Protein 4EBR (pdb70)

Radius of gyration: 21.37 Å; Cα contacts (8 Å, |Δi|>4): 536; chains: 2; bounding box: 60×45×51 Å

CATH classification: 3.30.1460.50

B-factor: mean 68.34, std 26.19, range [21.35, 162.96]

GO terms:
  GO:0034727 piecemeal microautophagy of the nucleus (P, IMP)
  GO:0044804 nucleophagy (P, IMP)
  GO:0016236 macroautophagy (P, IMP)
  GO:0032258 cytoplasm to vacuole targeting by the Cvt pathway (P, IMP)
  GO:0032446 protein modification by small protein conjugation (P, IMP)
  GO:0000422 autophagy of mitochondrion (P, IMP)
  GO:0019777 Atg12 transferase activity (F, IMP)
  GO:0032446 protein modification by small protein conjugation (P, IPI)
  GO:0005515 protein binding (F, IPI)

Structure (mmCIF, N/CA/C/O backbone):
data_4EBR
#
_entry.id   4EBR
#
_cell.length_a   127.833
_cell.length_b   127.833
_cell.length_c   169.589
_cell.angle_alpha   90.00
_cell.angle_beta   90.00
_cell.angle_gamma   120.00
#
_symmetry.space_group_name_H-M   'P 61 2 2'
#
loop_
_entity.id
_entity.type
_entity.pdbx_description
1 polymer 'Ubiquitin-like-conjugating enzyme ATG10'
2 non-polymer 'MERCURY (II) ION'
3 water water
#
loop_
_atom_site.group_PDB
_atom_site.id
_atom_site.type_symbol
_atom_site.label_atom_id
_atom_site.label_alt_id
_atom_site.label_comp_id
_atom_site.label_asym_id
_atom_site.label_entity_id
_atom_site.label_seq_id
_atom_site.pdbx_PDB_ins_code
_atom_site.Cartn_x
_atom_site.Cartn_y
_atom_site.Cartn_z
_atom_site.occupancy
_atom_site.B_iso_or_equiv
_atom_site.auth_seq_id
_atom_site.auth_comp_id
_atom_site.auth_asym_id
_atom_site.auth_atom_id
_atom_site.pdbx_PDB_model_num
ATOM 1 N N . GLY A 1 1 ? 50.619 50.675 122.388 1.00 78.91 -1 GLY A N 1
ATOM 2 C CA . GLY A 1 1 ? 51.341 51.723 121.685 1.00 74.26 -1 GLY A CA 1
ATOM 3 C C . GLY A 1 1 ? 51.189 53.093 122.330 1.00 73.12 -1 GLY A C 1
ATOM 4 O O . GLY A 1 1 ? 50.319 53.294 123.186 1.00 78.63 -1 GLY A O 1
ATOM 5 N N . SER A 1 2 ? 52.054 54.026 121.948 1.00 66.55 0 SER A N 1
ATOM 6 C CA . SER A 1 2 ? 51.917 55.415 122.362 1.00 68.70 0 SER A CA 1
ATOM 7 C C . SER A 1 2 ? 52.083 56.240 121.122 1.00 63.11 0 SER A C 1
ATOM 8 O O . SER A 1 2 ? 53.171 56.265 120.547 1.00 59.65 0 SER A O 1
ATOM 19 N N . ILE A 1 4 ? 52.441 59.279 118.355 1.00 48.14 2 ILE A N 1
ATOM 20 C CA . ILE A 1 4 ? 53.106 60.559 118.228 1.00 49.98 2 ILE A CA 1
ATOM 21 C C . ILE A 1 4 ? 52.743 61.083 116.862 1.00 50.82 2 ILE A C 1
ATOM 22 O O . ILE A 1 4 ? 52.795 60.339 115.873 1.00 51.85 2 ILE A O 1
ATOM 27 N N . PRO A 1 5 ? 52.388 62.371 116.791 1.00 50.05 3 PRO A N 1
ATOM 28 C CA . PRO A 1 5 ? 51.882 62.881 115.508 1.00 50.82 3 PRO A CA 1
ATOM 29 C C . PRO A 1 5 ? 53.021 63.171 114.547 1.00 48.80 3 PRO A C 1
ATOM 30 O O . PRO A 1 5 ? 54.143 63.461 114.972 1.00 47.39 3 PRO A O 1
ATOM 34 N N . TYR A 1 6 ? 52.728 63.079 113.262 1.00 48.49 4 TYR A N 1
ATOM 35 C CA . TYR A 1 6 ? 53.744 63.251 112.239 1.00 51.67 4 TYR A CA 1
ATOM 36 C C . TYR A 1 6 ? 54.602 64.518 112.390 1.00 57.31 4 TYR A C 1
ATOM 37 O O . TYR A 1 6 ? 55.819 64.460 112.243 1.00 55.85 4 TYR A O 1
ATOM 46 N N . GLN A 1 7 ? 53.960 65.654 112.661 1.00 65.96 5 GLN A N 1
ATOM 47 C CA . GLN A 1 7 ? 54.668 66.916 112.926 1.00 72.68 5 GLN A CA 1
ATOM 48 C C . GLN A 1 7 ? 55.788 66.758 113.959 1.00 69.14 5 GLN A C 1
ATOM 49 O O . GLN A 1 7 ? 56.923 67.193 113.740 1.00 69.93 5 GLN A O 1
ATOM 55 N N . GLU A 1 8 ? 55.457 66.143 115.091 1.00 64.05 6 GLU A N 1
ATOM 56 C CA . GLU A 1 8 ? 56.423 65.958 116.160 1.00 62.24 6 GLU A CA 1
ATOM 57 C C . GLU A 1 8 ? 57.520 64.944 115.782 1.00 56.45 6 GLU A C 1
ATOM 58 O O . GLU A 1 8 ? 58.692 65.115 116.135 1.00 56.62 6 GLU A O 1
ATOM 64 N N . TRP A 1 9 ? 57.134 63.893 115.068 1.00 49.97 7 TRP A N 1
ATOM 65 C CA . TRP A 1 9 ? 58.089 62.894 114.624 1.00 48.97 7 TRP A CA 1
ATOM 66 C C . TRP A 1 9 ? 59.105 63.568 113.720 1.00 49.56 7 TRP A C 1
ATOM 67 O O . TRP A 1 9 ? 60.319 63.469 113.939 1.00 47.62 7 TRP A O 1
ATOM 78 N N . HIS A 1 10 ? 58.581 64.256 112.712 1.00 52.10 8 HIS A N 1
ATOM 79 C CA . HIS A 1 10 ? 59.382 64.958 111.719 1.00 56.33 8 HIS A CA 1
ATOM 80 C C . HIS A 1 10 ? 60.408 65.904 112.362 1.00 57.25 8 HIS A C 1
ATOM 81 O O . HIS A 1 10 ? 61.566 65.958 111.935 1.00 60.11 8 HIS A O 1
ATOM 88 N N . SER A 1 11 ? 59.977 66.644 113.381 1.00 54.22 9 SER A N 1
ATOM 89 C CA . SER A 1 11 ? 60.849 67.593 114.053 1.00 56.68 9 SER A CA 1
ATOM 90 C C . SER A 1 11 ? 61.938 66.886 114.793 1.00 57.50 9 SER A C 1
ATOM 91 O O . SER A 1 11 ? 63.105 67.242 114.684 1.00 62.08 9 SER A O 1
ATOM 94 N N . GLN A 1 12 ? 61.531 65.899 115.583 1.00 54.67 10 GLN A N 1
ATOM 95 C CA . GLN A 1 12 ? 62.444 65.222 116.471 1.00 54.28 10 GLN A CA 1
ATOM 96 C C . GLN A 1 12 ? 63.454 64.428 115.665 1.00 56.43 10 GLN A C 1
ATOM 97 O O . GLN A 1 12 ? 64.633 64.384 116.014 1.00 62.01 10 GLN A O 1
ATOM 103 N N . LEU A 1 13 ? 63.008 63.836 114.568 1.00 54.03 11 LEU A N 1
ATOM 104 C CA . LEU A 1 13 ? 63.927 63.099 113.712 1.00 54.37 11 LEU A CA 1
ATOM 105 C C . LEU A 1 13 ? 65.007 64.019 113.153 1.00 62.39 11 LEU A C 1
ATOM 106 O O . LEU A 1 13 ? 66.202 63.714 113.207 1.00 64.63 11 LEU A O 1
ATOM 111 N N . GLN A 1 14 ? 64.587 65.158 112.625 1.00 66.65 12 GLN A N 1
ATOM 112 C CA . GLN A 1 14 ? 65.538 66.093 112.060 1.00 72.13 12 GLN A CA 1
ATOM 113 C C . GLN A 1 14 ? 66.433 66.587 113.193 1.00 73.94 12 GLN A C 1
ATOM 114 O O . GLN A 1 14 ? 67.643 66.727 113.046 1.00 77.19 12 GLN A O 1
ATOM 120 N N . SER A 1 15 ? 65.834 66.794 114.352 1.00 73.69 13 SER A N 1
ATOM 121 C CA . SER A 1 15 ? 66.580 67.230 115.517 1.00 74.72 13 SER A CA 1
ATOM 122 C C . SER A 1 15 ? 67.578 66.157 115.976 1.00 72.15 13 SER A C 1
ATOM 123 O O . SER A 1 15 ? 68.718 66.457 116.320 1.00 74.46 13 SER A O 1
ATOM 126 N N . LEU A 1 16 ? 67.150 64.903 115.962 1.00 66.70 14 LEU A N 1
ATOM 127 C CA . LEU A 1 16 ? 68.019 63.801 116.349 1.00 66.37 14 LEU A CA 1
ATOM 128 C C . LEU A 1 16 ? 69.240 63.698 115.433 1.00 69.33 14 LEU A C 1
ATOM 129 O O . LEU A 1 16 ? 70.375 63.550 115.895 1.00 72.94 14 LEU A O 1
ATOM 134 N N . TYR A 1 17 ? 68.992 63.769 114.129 1.00 66.18 15 TYR A N 1
ATOM 135 C CA . TYR A 1 17 ? 70.049 63.774 113.130 1.00 64.76 15 TYR A CA 1
ATOM 136 C C . TYR A 1 17 ? 71.044 64.903 113.407 1.00 69.56 15 TYR A C 1
ATOM 137 O O . TYR A 1 17 ? 72.250 64.736 113.244 1.00 72.27 15 TYR A O 1
ATOM 146 N N . ASP A 1 18 ? 70.539 66.052 113.833 1.00 70.19 16 ASP A N 1
ATOM 147 C CA . ASP A 1 18 ? 71.407 67.200 114.045 1.00 77.83 16 ASP A CA 1
ATOM 148 C C . ASP A 1 18 ? 72.346 67.017 115.223 1.00 78.68 16 ASP A C 1
ATOM 149 O O . ASP A 1 18 ? 73.478 67.461 115.178 1.00 82.08 16 ASP A O 1
ATOM 154 N N . SER A 1 19 ? 71.889 66.330 116.261 1.00 78.18 17 SER A N 1
ATOM 155 C CA . SER A 1 19 ? 72.700 66.120 117.459 1.00 81.19 17 SER A CA 1
ATOM 156 C C . SER A 1 19 ? 73.927 65.255 117.179 1.00 82.81 17 SER A C 1
ATOM 157 O O . SER A 1 19 ? 74.830 65.141 118.015 1.00 85.26 17 SER A O 1
ATOM 160 N N . GLN A 1 20 ? 73.934 64.642 116.001 1.00 81.60 18 GLN A N 1
ATOM 161 C CA . GLN A 1 20 ? 75.020 63.777 115.565 1.00 85.41 18 GLN A CA 1
ATOM 162 C C . GLN A 1 20 ? 75.172 62.568 116.478 1.00 82.62 18 GLN A C 1
ATOM 163 O O . GLN A 1 20 ? 76.232 61.941 116.514 1.00 85.41 18 GLN A O 1
ATOM 169 N N . ILE A 1 21 ? 74.103 62.221 117.189 1.00 75.46 19 ILE A N 1
ATOM 170 C CA . ILE A 1 21 ? 74.158 61.077 118.081 1.00 71.63 19 ILE A CA 1
ATOM 171 C C . ILE A 1 21 ? 74.458 59.807 117.286 1.00 71.61 19 ILE A C 1
ATOM 172 O O . ILE A 1 21 ? 75.147 58.916 117.775 1.00 74.82 19 ILE A O 1
ATOM 177 N N . PHE A 1 22 ? 73.965 59.726 116.055 1.00 68.18 20 PHE A N 1
ATOM 178 C CA . PHE A 1 22 ? 74.285 58.573 115.228 1.00 68.26 20 PHE A CA 1
ATOM 179 C C . PHE A 1 22 ? 75.663 58.693 114.532 1.00 75.83 20 PHE A C 1
ATOM 180 O O . PHE A 1 22 ? 76.384 57.701 114.360 1.00 76.30 20 PHE A O 1
ATOM 188 N N . HIS A 1 23 ? 76.035 59.910 114.154 1.00 79.46 21 HIS A N 1
ATOM 189 C CA . HIS A 1 23 ? 77.313 60.137 113.484 1.00 83.84 21 HIS A CA 1
ATOM 190 C C . HIS A 1 23 ? 78.518 59.803 114.363 1.00 87.58 21 HIS A C 1
ATOM 191 O O . HIS A 1 23 ? 79.537 59.319 113.877 1.00 92.15 21 HIS A O 1
ATOM 198 N N . ASN A 1 24 ? 78.401 60.061 115.656 1.00 86.35 22 ASN A N 1
ATOM 199 C CA . ASN A 1 24 ? 79.499 59.795 116.569 1.00 89.84 22 ASN A CA 1
ATOM 200 C C . ASN A 1 24 ? 79.359 58.434 117.228 1.00 88.19 22 ASN A C 1
ATOM 201 O O . ASN A 1 24 ? 80.169 58.046 118.067 1.00 94.23 22 ASN A O 1
ATOM 206 N N . TRP A 1 25 ? 78.309 57.718 116.868 1.00 81.66 23 TRP A N 1
ATOM 207 C CA . TRP A 1 25 ? 78.113 56.378 117.381 1.00 79.66 23 TRP A CA 1
ATOM 208 C C . TRP A 1 25 ? 79.137 55.480 116.703 1.00 83.88 23 TRP A C 1
ATOM 209 O O . TRP A 1 25 ? 79.270 55.503 115.479 1.00 85.42 23 TRP A O 1
ATOM 220 N N . ALA A 1 26 ? 79.878 54.710 117.495 1.00 86.55 24 ALA A N 1
ATOM 221 C CA . ALA A 1 26 ? 81.015 53.938 116.975 1.00 88.17 24 ALA A CA 1
ATOM 222 C C . ALA A 1 26 ? 80.598 52.931 115.914 1.00 85.54 24 ALA A C 1
ATOM 223 O O . ALA A 1 26 ? 81.257 52.802 114.877 1.00 87.14 24 ALA A O 1
ATOM 225 N N . LEU A 1 27 ? 79.493 52.236 116.187 1.00 80.97 25 LEU A N 1
ATOM 226 C CA . LEU A 1 27 ? 78.971 51.177 115.326 1.00 76.34 25 LEU A CA 1
ATOM 227 C C . LEU A 1 27 ? 78.494 51.666 113.966 1.00 74.10 25 LEU A C 1
ATOM 228 O O . LEU A 1 27 ? 78.223 50.859 113.079 1.00 74.61 25 LEU A O 1
ATOM 233 N N . CYS A 1 28 ? 78.358 52.976 113.802 1.00 73.62 26 CYS A N 1
ATOM 234 C CA . CYS A 1 28 ? 77.647 53.500 112.643 1.00 73.00 26 CYS A CA 1
ATOM 235 C C . CYS A 1 28 ? 78.541 53.893 111.478 1.00 78.24 26 CYS A C 1
ATOM 236 O O . CYS A 1 28 ? 79.268 54.879 111.558 1.00 84.69 26 CYS A O 1
ATOM 239 N N . GLN A 1 29 ? 78.461 53.128 110.392 1.00 77.76 27 GLN A N 1
ATOM 240 C CA . GLN A 1 29 ? 79.168 53.455 109.162 1.00 82.75 27 GLN A CA 1
ATOM 241 C C . GLN A 1 29 ? 78.626 54.730 108.533 1.00 84.10 27 GLN A C 1
ATOM 242 O O . GLN A 1 29 ? 79.386 55.663 108.291 1.00 91.61 27 GLN A O 1
ATOM 248 N N . ASP A 1 30 ? 77.321 54.776 108.261 1.00 78.62 28 ASP A N 1
ATOM 249 C CA . ASP A 1 30 ? 76.731 55.968 107.643 1.00 78.79 28 ASP A CA 1
ATOM 250 C C . ASP A 1 30 ? 75.256 56.239 107.973 1.00 71.10 28 ASP A C 1
ATOM 251 O O . ASP A 1 30 ? 74.498 55.333 108.314 1.00 69.53 28 ASP A O 1
ATOM 256 N N . VAL A 1 31 ? 74.876 57.508 107.857 1.00 68.13 29 VAL A N 1
ATOM 257 C CA . VAL A 1 31 ? 73.565 58.012 108.250 1.00 64.64 29 VAL A CA 1
ATOM 258 C C . VAL A 1 31 ? 72.973 58.767 107.069 1.00 69.81 29 VAL A C 1
ATOM 259 O O . VAL A 1 31 ? 73.636 59.624 106.491 1.00 79.78 29 VAL A O 1
ATOM 263 N N . HIS A 1 32 ? 71.733 58.478 106.701 1.00 64.08 30 HIS A N 1
ATOM 264 C CA . HIS A 1 32 ? 71.126 59.196 105.586 1.00 64.93 30 HIS A CA 1
ATOM 265 C C . HIS A 1 32 ? 69.716 59.575 105.909 1.00 61.00 30 HIS A C 1
ATOM 266 O O . HIS A 1 32 ? 68.912 58.710 106.249 1.00 59.78 30 HIS A O 1
ATOM 273 N N . LEU A 1 33 ? 69.374 60.846 105.729 1.00 63.11 31 LEU A N 1
ATOM 274 C CA . LEU A 1 33 ? 67.995 61.283 105.909 1.00 58.15 31 LEU A CA 1
ATOM 275 C C . LEU A 1 33 ? 67.290 61.301 104.555 1.00 63.94 31 LEU A C 1
ATOM 276 O O . LEU A 1 33 ? 67.771 61.915 103.603 1.00 64.40 31 LEU A O 1
ATOM 281 N N . ASN A 1 34 ? 66.151 60.618 104.475 1.00 55.27 32 ASN A N 1
ATOM 282 C CA . ASN A 1 34 ? 65.430 60.475 103.218 1.00 56.72 32 ASN A CA 1
ATOM 283 C C . ASN A 1 34 ? 65.044 61.845 102.689 1.00 67.26 32 ASN A C 1
ATOM 284 O O . ASN A 1 34 ? 65.092 62.825 103.428 1.00 71.00 32 ASN A O 1
ATOM 289 N N . ASP A 1 35 ? 64.696 61.923 101.412 1.00 73.11 33 ASP A N 1
ATOM 290 C CA . ASP A 1 35 ? 64.417 63.210 100.786 1.00 78.85 33 ASP A CA 1
ATOM 291 C C . ASP A 1 35 ? 63.443 64.082 101.579 1.00 77.93 33 ASP A C 1
ATOM 292 O O . ASP A 1 35 ? 63.618 65.295 101.640 1.00 82.15 33 ASP A O 1
ATOM 297 N N . GLU A 1 36 ? 62.442 63.469 102.208 1.00 72.78 34 GLU A N 1
ATOM 298 C CA . GLU A 1 36 ? 61.440 64.239 102.944 1.00 72.71 34 GLU A CA 1
ATOM 299 C C . GLU A 1 36 ? 61.834 64.551 104.385 1.00 70.85 34 GLU A C 1
ATOM 300 O O . GLU A 1 36 ? 61.047 65.149 105.118 1.00 67.61 34 GLU A O 1
ATOM 306 N N . LYS A 1 37 ? 63.034 64.115 104.783 1.00 72.98 35 LYS A N 1
ATOM 307 C CA . LYS A 1 37 ? 63.478 64.108 106.186 1.00 71.28 35 LYS A CA 1
ATOM 308 C C . LYS A 1 37 ? 62.469 63.342 107.056 1.00 70.98 35 LYS A C 1
ATOM 309 O O . LYS A 1 37 ? 62.283 63.615 108.234 1.00 72.00 35 LYS A O 1
ATOM 315 N N . ASP A 1 38 ? 61.691 62.498 106.383 1.00 71.08 36 ASP A N 1
ATOM 316 C CA . ASP A 1 38 ? 60.756 61.569 107.019 1.00 67.53 36 ASP A CA 1
ATOM 317 C C . ASP A 1 38 ? 61.404 60.425 107.803 1.00 61.36 36 ASP A C 1
ATOM 318 O O . ASP A 1 38 ? 60.939 60.046 108.878 1.00 60.26 36 ASP A O 1
ATOM 323 N N . GLY A 1 39 ? 62.472 59.875 107.233 1.00 56.26 37 GLY A N 1
ATOM 324 C CA . GLY A 1 39 ? 63.017 58.602 107.629 1.00 51.05 37 GLY A CA 1
ATOM 325 C C . GLY A 1 39 ? 64.527 58.614 107.553 1.00 51.86 37 GLY A C 1
ATOM 32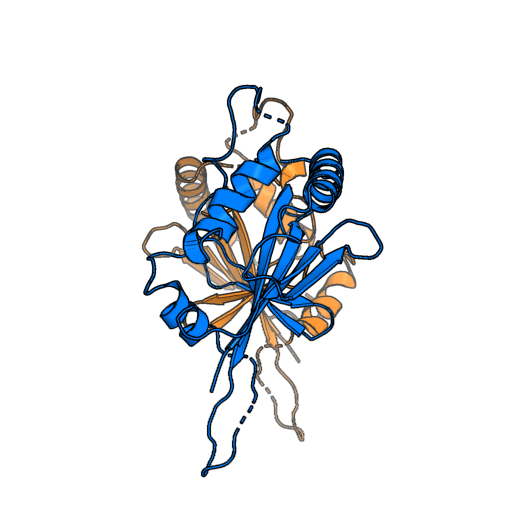6 O O . GLY A 1 39 ? 65.124 59.440 106.854 1.00 52.14 37 GLY A O 1
ATOM 327 N N . LEU A 1 40 ? 65.148 57.686 108.278 1.00 49.82 38 LEU A N 1
ATOM 328 C CA . LEU A 1 40 ? 66.584 57.746 108.517 1.00 51.05 38 LEU A CA 1
ATOM 329 C C . LEU A 1 40 ? 67.203 56.380 108.326 1.00 49.66 38 LEU A C 1
ATOM 330 O O . LEU A 1 40 ? 66.768 55.403 108.927 1.00 50.20 38 LEU A O 1
ATOM 335 N N . LEU A 1 41 ? 68.207 56.304 107.469 1.00 50.01 39 LEU A N 1
ATOM 336 C CA . LEU A 1 41 ? 68.864 55.035 107.228 1.00 48.53 39 LEU A CA 1
ATOM 337 C C . LEU A 1 41 ? 70.184 54.966 107.993 1.00 51.90 39 LEU A C 1
ATOM 338 O O . LEU A 1 41 ? 71.044 55.847 107.875 1.00 56.17 39 LEU A O 1
ATOM 343 N N . LEU A 1 42 ? 70.331 53.918 108.787 1.00 47.45 40 LEU A N 1
ATOM 344 C CA . LEU A 1 42 ? 71.562 53.692 109.508 1.00 48.48 40 LEU A CA 1
ATOM 345 C C . LEU A 1 42 ? 72.227 52.445 108.968 1.00 49.93 40 LEU A C 1
ATOM 346 O O . LEU A 1 42 ? 71.644 51.355 108.977 1.00 51.60 40 LEU A O 1
ATOM 351 N N . ARG A 1 43 ? 73.445 52.598 108.474 1.00 51.89 41 ARG A N 1
ATOM 352 C CA . ARG A 1 43 ? 74.234 51.429 108.131 1.00 53.90 41 ARG A CA 1
ATOM 353 C C . ARG A 1 43 ? 75.234 51.237 109.241 1.00 60.56 41 ARG A C 1
ATOM 354 O O . ARG A 1 43 ? 75.875 52.191 109.675 1.00 65.76 41 ARG A O 1
ATOM 362 N N . LEU A 1 44 ? 75.352 50.008 109.718 1.00 62.63 42 LEU A N 1
ATOM 363 C CA . LEU A 1 44 ? 76.228 49.741 110.844 1.00 68.34 42 LEU A CA 1
ATOM 364 C C . LEU A 1 44 ? 77.517 49.063 110.429 1.00 76.09 42 LEU A C 1
ATOM 365 O O . LEU A 1 44 ? 77.567 48.337 109.444 1.00 78.07 42 LEU A O 1
ATOM 370 N N . ILE A 1 45 ? 78.558 49.300 111.223 1.00 81.98 43 ILE A N 1
ATOM 371 C CA . ILE A 1 45 ? 79.879 48.732 110.987 1.00 86.00 43 ILE A CA 1
ATOM 372 C C . ILE A 1 45 ? 79.865 47.214 111.114 1.00 87.60 43 ILE A C 1
ATOM 373 O O . ILE A 1 45 ? 79.145 46.652 111.940 1.00 85.86 43 ILE A O 1
ATOM 378 N N . PRO A 1 46 ? 80.664 46.560 110.280 1.00 92.62 44 PRO A N 1
ATOM 379 C CA . PRO A 1 46 ? 80.701 45.093 110.211 1.00 94.40 44 PRO A CA 1
ATOM 380 C C . PRO A 1 46 ? 80.719 44.455 111.603 1.00 98.83 44 PRO A C 1
ATOM 381 O O . PRO A 1 46 ? 81.472 44.885 112.472 1.00 103.10 44 PRO A O 1
ATOM 385 N N . THR A 1 47 ? 79.839 43.495 111.836 1.00 99.17 45 THR A N 1
ATOM 386 C CA . THR A 1 47 ? 79.821 42.843 113.129 1.00 102.22 45 THR A CA 1
ATOM 387 C C . THR A 1 47 ? 79.342 41.413 113.028 1.00 104.62 45 THR A C 1
ATOM 388 O O . THR A 1 47 ? 78.565 41.064 112.139 1.00 106.71 45 THR A O 1
ATOM 392 N N . ARG A 1 48 ? 79.793 40.592 113.964 1.00 106.54 46 ARG A N 1
ATOM 393 C CA . ARG A 1 48 ? 79.178 39.274 114.173 1.00 108.70 46 ARG A CA 1
ATOM 394 C C . ARG A 1 48 ? 78.969 39.057 115.673 1.00 113.06 46 ARG A C 1
ATOM 395 O O . ARG A 1 48 ? 79.943 38.985 116.423 1.00 116.94 46 ARG A O 1
ATOM 403 N N . GLN A 1 49 ? 77.700 38.965 116.094 1.00 113.81 47 GLN A N 1
ATOM 404 C CA . GLN A 1 49 ? 77.315 39.038 117.515 1.00 118.74 47 GLN A CA 1
ATOM 405 C C . GLN A 1 49 ? 77.613 40.422 118.115 1.00 121.09 47 GLN A C 1
ATOM 406 O O . GLN A 1 49 ? 77.427 40.634 119.319 1.00 123.83 47 GLN A O 1
ATOM 412 N N . LEU A 1 50 ? 78.150 41.307 117.265 1.00 118.85 48 LEU A N 1
ATOM 413 C CA . LEU A 1 50 ? 78.591 42.684 117.574 1.00 115.73 48 LEU A CA 1
ATOM 414 C C . LEU A 1 50 ? 80.047 42.774 118.036 1.00 118.63 48 LEU A C 1
ATOM 415 O O . LEU A 1 50 ? 80.872 43.405 117.373 1.00 117.67 48 LEU A O 1
ATOM 420 N N . LEU A 1 61 ? 84.092 36.315 107.852 1.00 89.51 59 LEU A N 1
ATOM 421 C CA . LEU A 1 61 ? 82.664 36.352 107.523 1.00 86.96 59 LEU A CA 1
ATOM 422 C C . LEU A 1 61 ? 81.907 37.192 108.535 1.00 83.79 59 LEU A C 1
ATOM 423 O O . LEU A 1 61 ? 81.683 36.759 109.661 1.00 82.98 59 LEU A O 1
ATOM 428 N N . LEU A 1 62 ? 81.486 38.378 108.108 1.00 81.79 60 LEU A N 1
ATOM 429 C CA . LEU A 1 62 ? 80.884 39.360 109.007 1.00 83.05 60 LEU A CA 1
ATOM 430 C C . LEU A 1 62 ? 79.458 39.728 108.592 1.00 76.43 60 LEU A C 1
ATOM 431 O O . LEU A 1 62 ? 79.022 39.428 107.485 1.00 77.47 60 LEU A O 1
ATOM 436 N N . ASN A 1 63 ? 78.711 40.359 109.481 1.00 71.78 61 ASN A N 1
ATOM 437 C CA . ASN A 1 63 ? 77.417 40.853 109.061 1.00 69.71 61 ASN A CA 1
ATOM 438 C C . ASN A 1 63 ? 77.472 42.337 108.673 1.00 72.30 61 ASN A C 1
ATOM 439 O O . ASN A 1 63 ? 78.485 43.005 108.886 1.00 74.42 61 ASN A O 1
ATOM 444 N N . HIS A 1 64 ? 76.380 42.851 108.106 1.00 69.59 62 HIS A N 1
ATOM 445 C CA . HIS A 1 64 ? 76.177 44.292 107.987 1.00 67.66 62 HIS A CA 1
ATOM 446 C C . HIS A 1 64 ? 74.711 44.529 108.222 1.00 63.09 62 HIS A C 1
ATOM 447 O O . HIS A 1 64 ? 73.871 43.942 107.549 1.00 63.29 62 HIS A O 1
ATOM 454 N N . ILE A 1 65 ? 74.411 45.395 109.182 1.00 58.18 63 ILE A N 1
ATOM 455 C CA . ILE A 1 65 ? 73.050 45.599 109.636 1.00 50.34 63 ILE A CA 1
ATOM 456 C C . ILE A 1 65 ? 72.578 46.923 109.092 1.00 47.66 63 ILE A C 1
ATOM 457 O O . ILE A 1 65 ? 73.331 47.900 109.086 1.00 47.71 63 ILE A O 1
ATOM 462 N N . GLU A 1 66 ? 71.345 46.959 108.614 1.00 38.48 64 GLU A N 1
ATOM 463 C CA . GLU A 1 66 ? 70.790 48.209 108.168 1.00 41.81 64 GLU A CA 1
ATOM 4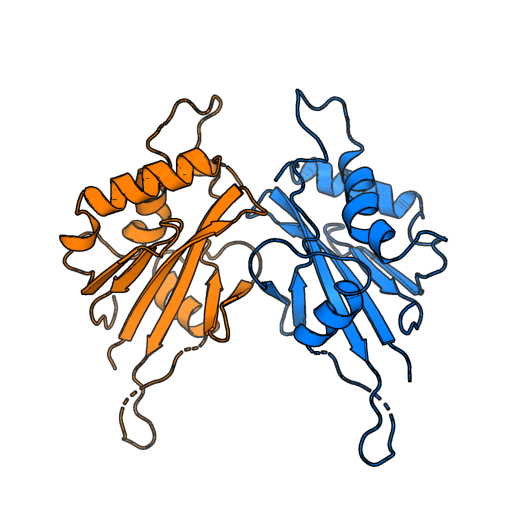64 C C . GLU A 1 66 ? 69.520 48.507 108.939 1.00 42.48 64 GLU A C 1
ATOM 465 O O . GLU A 1 66 ? 68.660 47.635 109.077 1.00 44.85 64 GLU A O 1
ATOM 471 N N . LEU A 1 67 ? 69.405 49.730 109.451 1.00 40.78 65 LEU A N 1
ATOM 472 C CA . LEU A 1 67 ? 68.200 50.135 110.167 1.00 40.01 65 LEU A CA 1
ATOM 473 C C . LEU A 1 67 ? 67.528 51.275 109.445 1.00 40.69 65 LEU A C 1
ATOM 474 O O . LEU A 1 67 ? 68.161 52.307 109.200 1.00 42.88 65 LEU A O 1
ATOM 479 N N . TYR A 1 68 ? 66.252 51.106 109.106 1.00 36.01 66 TYR A N 1
ATOM 480 C CA . TYR A 1 68 ? 65.504 52.219 108.549 1.00 37.94 66 TYR A CA 1
ATOM 481 C C . TYR A 1 68 ? 64.465 52.687 109.570 1.00 40.64 66 TYR A C 1
ATOM 482 O O . TYR A 1 68 ? 63.552 51.939 109.927 1.00 39.06 66 TYR A O 1
ATOM 491 N N . LEU A 1 69 ? 64.625 53.914 110.059 1.00 44.18 67 LEU A N 1
ATOM 492 C CA . LEU A 1 69 ? 63.696 54.494 111.031 1.00 44.41 67 LEU A CA 1
ATOM 493 C C . LEU A 1 69 ? 62.648 55.259 110.264 1.00 46.88 67 LEU A C 1
ATOM 494 O O . LEU A 1 69 ? 62.959 56.227 109.577 1.00 52.17 67 LEU A O 1
ATOM 499 N N . THR A 1 70 ? 61.406 54.823 110.352 1.00 44.45 68 THR A N 1
ATOM 500 C CA . THR A 1 70 ? 60.351 55.468 109.599 1.00 46.70 68 THR A CA 1
ATOM 501 C C . THR A 1 70 ? 59.156 55.717 110.488 1.00 44.10 68 THR A C 1
ATOM 502 O O . THR A 1 70 ? 59.117 55.311 111.651 1.00 43.33 68 THR A O 1
ATOM 506 N N . TYR A 1 71 ? 58.153 56.356 109.911 1.00 42.59 69 TYR A N 1
ATOM 507 C CA . TYR A 1 71 ? 56.958 56.673 110.643 1.00 39.88 69 TYR A CA 1
ATOM 508 C C . TYR A 1 71 ? 55.795 55.906 110.037 1.00 40.54 69 TYR A C 1
ATOM 509 O O . TYR A 1 71 ? 55.635 55.868 108.824 1.00 47.08 69 TYR A O 1
ATOM 518 N N . SER A 1 72 ? 54.981 55.274 110.862 1.00 37.13 70 SER A N 1
ATOM 519 C CA . SER A 1 72 ? 53.761 54.665 110.329 1.00 39.33 70 SER A CA 1
ATOM 520 C C . SER A 1 72 ? 52.580 55.625 110.401 1.00 43.60 70 SER A C 1
ATOM 521 O O . SER A 1 72 ? 52.164 56.038 111.491 1.00 44.98 70 SER A O 1
ATOM 524 N N . LYS A 1 73 ? 52.020 55.974 109.255 1.00 45.92 71 LYS A N 1
ATOM 525 C CA . LYS A 1 73 ? 50.850 56.839 109.259 1.00 48.97 71 LYS A CA 1
ATOM 526 C C . LYS A 1 73 ? 49.622 56.030 109.657 1.00 48.41 71 LYS A C 1
ATOM 527 O O . LYS A 1 73 ? 48.633 56.583 110.141 1.00 51.07 71 LYS A O 1
ATOM 533 N N . VAL A 1 74 ? 49.699 54.717 109.466 1.00 43.74 72 VAL A N 1
ATOM 534 C CA . VAL A 1 74 ? 48.607 53.840 109.841 1.00 44.46 72 VAL A CA 1
ATOM 535 C C . VAL A 1 74 ? 48.437 53.822 111.348 1.00 42.89 72 VAL A C 1
ATOM 536 O O . VAL A 1 74 ? 47.320 53.917 111.856 1.00 45.68 72 VAL A O 1
ATOM 540 N N . TYR A 1 75 ? 49.539 53.615 112.056 1.00 41.07 73 TYR A N 1
ATOM 541 C CA . TYR A 1 75 ? 49.488 53.502 113.503 1.00 41.07 73 TYR A CA 1
ATOM 542 C C . TYR A 1 75 ? 49.902 54.751 114.289 1.00 40.10 73 TYR A C 1
ATOM 543 O O . TYR A 1 75 ? 49.774 54.766 115.518 1.00 39.64 73 TYR A O 1
ATOM 552 N N . ASN A 1 76 ? 50.394 55.777 113.596 1.00 40.34 74 ASN A N 1
ATOM 553 C CA . ASN A 1 76 ? 50.994 56.959 114.257 1.00 43.81 74 ASN A CA 1
ATOM 554 C C . ASN A 1 76 ? 52.075 56.646 115.278 1.00 45.26 74 ASN A C 1
ATOM 555 O O . ASN A 1 76 ? 52.061 57.157 116.391 1.00 47.31 74 ASN A O 1
ATOM 560 N N . GLU A 1 77 ? 52.998 55.787 114.880 1.00 44.77 75 GLU A N 1
ATOM 561 C CA . GLU A 1 77 ? 54.088 55.344 115.717 1.00 42.40 75 GLU A CA 1
ATOM 562 C C . GLU A 1 77 ? 55.287 55.144 114.809 1.00 42.47 75 GLU A C 1
ATOM 563 O O . GLU A 1 77 ? 55.130 54.923 113.593 1.00 42.48 75 GLU A O 1
ATOM 569 N N . PRO A 1 78 ? 56.493 55.238 115.378 1.00 41.13 76 PRO A N 1
ATOM 570 C CA . PRO A 1 78 ? 57.678 54.970 114.567 1.00 43.75 76 PRO A CA 1
ATOM 571 C C . PRO A 1 78 ? 57.731 53.487 114.212 1.00 41.53 76 PRO A C 1
ATOM 572 O O . PRO A 1 78 ? 57.074 52.671 114.842 1.00 35.39 76 PRO A O 1
ATOM 576 N N . LEU A 1 79 ? 58.447 53.172 113.142 1.00 44.98 77 LEU A N 1
ATOM 577 C CA . LEU A 1 79 ? 58.693 51.793 112.773 1.00 44.80 77 LEU A CA 1
ATOM 578 C C . LEU A 1 79 ? 60.187 51.617 112.590 1.00 45.02 77 LEU A C 1
ATOM 579 O O . LEU A 1 79 ? 60.819 52.381 111.861 1.00 46.35 77 LEU A O 1
ATOM 584 N N . LEU A 1 80 ? 60.758 50.610 113.237 1.00 41.86 78 LEU A N 1
ATOM 585 C CA . LEU A 1 80 ? 62.153 50.322 113.014 1.00 40.53 78 LEU A CA 1
ATOM 586 C C . LEU A 1 80 ? 62.232 49.166 112.019 1.00 40.97 78 LEU A C 1
ATOM 587 O O . LEU A 1 80 ? 61.860 48.033 112.329 1.00 41.92 78 LEU A O 1
ATOM 592 N N . LEU A 1 81 ? 62.680 49.478 110.804 1.00 39.04 79 LEU A N 1
ATOM 593 C CA . LEU A 1 81 ? 62.782 48.487 109.742 1.00 37.17 79 LEU A CA 1
ATOM 594 C C . LEU A 1 81 ? 64.199 47.951 109.710 1.00 38.04 79 LEU A C 1
ATOM 595 O O . LEU A 1 81 ? 65.191 48.696 109.799 1.00 41.35 79 LEU A O 1
ATOM 600 N N . LEU A 1 82 ? 64.305 46.646 109.599 1.00 36.83 80 LEU A N 1
ATOM 601 C CA . LEU A 1 82 ? 65.589 46.026 109.823 1.00 40.30 80 LEU A CA 1
ATOM 602 C C . LEU A 1 82 ? 65.924 44.983 108.753 1.00 43.97 80 LEU A C 1
ATOM 603 O O . LEU A 1 82 ? 65.094 44.137 108.402 1.00 45.34 80 LEU A O 1
ATOM 608 N N . ARG A 1 83 ? 67.134 45.081 108.207 1.00 43.56 81 ARG A N 1
ATOM 609 C CA . ARG A 1 83 ? 67.698 43.966 107.449 1.00 41.63 81 ARG A CA 1
ATOM 610 C C . ARG A 1 83 ? 69.206 43.779 107.652 1.00 41.50 81 ARG A C 1
ATOM 611 O O . ARG A 1 83 ? 69.903 44.647 108.207 1.00 41.13 81 ARG A O 1
ATOM 619 N N . ILE A 1 84 ? 69.691 42.603 107.269 1.00 38.92 82 ILE A N 1
ATOM 620 C CA . ILE A 1 84 ? 71.049 42.212 107.619 1.00 39.95 82 ILE A CA 1
ATOM 621 C C . ILE A 1 84 ? 71.734 41.470 106.498 1.00 39.25 82 ILE A C 1
ATOM 622 O O . ILE A 1 84 ? 71.207 40.473 106.008 1.00 44.37 82 ILE A O 1
ATOM 627 N N . TRP A 1 85 ? 72.917 41.941 106.117 1.00 47.03 83 TRP A N 1
ATOM 628 C CA . TRP A 1 85 ? 73.754 41.259 105.124 1.00 48.00 83 TRP A CA 1
ATOM 629 C C . TRP A 1 85 ? 74.680 40.268 105.814 1.00 51.15 83 TRP A C 1
ATOM 630 O O . TRP A 1 85 ? 75.491 40.651 106.653 1.00 52.55 83 TRP A O 1
ATOM 641 N N . GLU A 1 86 ? 74.554 38.990 105.495 1.00 52.00 84 GLU A N 1
ATOM 642 C CA . GLU A 1 86 ? 75.477 38.034 106.076 1.00 57.41 84 GLU A CA 1
ATOM 643 C C . GLU A 1 86 ? 76.364 37.443 105.017 1.00 60.39 84 GLU A C 1
ATOM 644 O O . GLU A 1 86 ? 75.921 37.168 103.911 1.00 62.61 84 GLU A O 1
ATOM 650 N N . GLU A 1 87 ? 77.636 37.273 105.336 1.00 63.64 85 GLU A N 1
ATOM 651 C CA . GLU A 1 87 ? 78.518 36.605 104.402 1.00 67.60 85 GLU A CA 1
ATOM 652 C C . GLU A 1 87 ? 78.508 35.141 104.761 1.00 64.67 85 GLU A C 1
ATOM 653 O O . GLU A 1 87 ? 78.662 34.784 105.912 1.00 65.39 85 GLU A O 1
ATOM 659 N N . LYS A 1 88 ? 78.265 34.290 103.782 1.00 64.02 86 LYS A N 1
ATOM 660 C CA . LYS A 1 88 ? 78.247 32.867 104.046 1.00 67.93 86 LYS A CA 1
ATOM 661 C C . LYS A 1 88 ? 79.361 32.264 103.202 1.00 70.90 86 LYS A C 1
ATOM 662 O O . LYS A 1 88 ? 79.827 32.886 102.252 1.00 72.48 86 LYS A O 1
ATOM 668 N N . SER A 1 89 ? 79.847 31.089 103.560 1.00 72.93 87 SER A N 1
ATOM 669 C CA . SER A 1 89 ? 80.847 30.459 102.710 1.00 72.72 87 SER A CA 1
ATOM 670 C C . SER A 1 89 ? 80.209 29.305 102.009 1.00 72.14 87 SER A C 1
ATOM 671 O O . SER A 1 89 ? 79.834 28.316 102.637 1.00 76.70 87 SER A O 1
ATOM 674 N N . ILE A 1 90 ? 80.100 29.438 100.698 1.00 69.46 88 ILE A N 1
ATOM 675 C CA . ILE A 1 90 ? 79.391 28.476 99.875 1.00 68.38 88 ILE A CA 1
ATOM 676 C C . ILE A 1 90 ? 80.375 27.711 98.992 1.00 69.51 88 ILE A C 1
ATOM 677 O O . ILE A 1 90 ? 81.034 28.279 98.120 1.00 67.09 88 ILE A O 1
ATOM 682 N N . ASP A 1 91 ? 80.500 26.420 99.269 1.00 73.04 89 ASP A N 1
ATOM 683 C CA . ASP A 1 91 ? 81.419 25.553 98.548 1.00 74.15 89 ASP A CA 1
ATOM 684 C C . ASP A 1 91 ? 82.829 26.094 98.667 1.00 72.68 89 ASP A C 1
ATOM 685 O O . ASP A 1 91 ? 83.672 25.823 97.830 1.00 76.15 89 ASP A O 1
ATOM 690 N N . GLY A 1 92 ? 83.085 26.863 99.714 1.00 72.77 90 GLY A N 1
ATOM 691 C CA . GLY A 1 92 ? 84.408 27.410 99.938 1.00 74.22 90 GLY A CA 1
ATOM 692 C C . GLY A 1 92 ? 84.619 28.811 99.395 1.00 74.33 90 GLY A C 1
ATOM 693 O O . GLY A 1 92 ? 85.705 29.370 99.531 1.00 77.57 90 GLY A O 1
ATOM 694 N N . ILE A 1 93 ? 83.594 29.377 98.766 1.00 70.84 91 ILE A N 1
ATOM 695 C CA . ILE A 1 93 ? 83.672 30.745 98.262 1.00 67.45 91 ILE A CA 1
ATOM 696 C C . ILE A 1 93 ? 82.855 31.711 99.110 1.00 69.80 91 ILE A C 1
ATOM 697 O O . ILE A 1 93 ? 81.670 31.485 99.339 1.00 70.81 91 ILE A O 1
ATOM 702 N N . PRO A 1 94 ? 83.486 32.786 99.603 1.00 70.69 92 PRO A N 1
ATOM 703 C CA . PRO A 1 94 ? 82.717 33.784 100.363 1.00 66.60 92 PRO A CA 1
ATOM 704 C C . PRO A 1 94 ? 81.689 34.484 99.478 1.00 62.32 92 PRO A C 1
ATOM 705 O O . PRO A 1 94 ? 82.038 34.884 98.369 1.00 61.71 92 PRO A O 1
ATOM 717 N N . THR A 1 96 ? 77.677 36.916 99.707 1.00 51.54 94 THR A N 1
ATOM 718 C CA . THR A 1 96 ? 76.783 37.656 100.581 1.00 50.50 94 THR A CA 1
ATOM 719 C C . THR A 1 96 ? 75.332 37.347 100.287 1.00 48.46 94 THR A C 1
ATOM 720 O O . THR A 1 96 ? 74.968 37.096 99.146 1.00 46.90 94 THR A O 1
ATOM 724 N N . LYS A 1 97 ? 74.494 37.378 101.323 1.00 47.90 95 LYS A N 1
ATOM 725 C CA . LYS A 1 97 ? 73.057 37.252 101.130 1.00 45.68 95 LYS A CA 1
ATOM 726 C C . LYS A 1 97 ? 72.304 38.076 102.156 1.00 43.71 95 LYS A C 1
ATOM 727 O O . LYS A 1 97 ? 72.853 38.402 103.211 1.00 44.07 95 LYS A O 1
ATOM 733 N N . LEU A 1 98 ? 71.058 38.433 101.848 1.00 44.45 96 LEU A N 1
ATOM 734 C CA . LEU A 1 98 ? 70.178 38.993 102.878 1.00 48.21 96 LEU A CA 1
ATOM 735 C C . LEU A 1 98 ? 69.778 37.892 103.836 1.00 48.29 96 LEU A C 1
ATOM 736 O O . LEU A 1 98 ? 69.460 36.783 103.404 1.00 50.78 96 LEU A O 1
ATOM 749 N N . LEU A 1 100 ? 67.822 35.656 106.560 1.00 72.65 98 LEU A N 1
ATOM 750 C CA . LEU A 1 100 ? 66.452 35.190 106.789 1.00 77.97 98 LEU A CA 1
ATOM 751 C C . LEU A 1 100 ? 65.941 35.555 108.196 1.00 79.48 98 LEU A C 1
ATOM 752 O O . LEU A 1 100 ? 66.680 35.455 109.186 1.00 81.04 98 LEU A O 1
ATOM 757 N N . PRO A 1 101 ? 64.650 35.829 108.311 1.00 78.40 99 PRO A N 1
ATOM 758 C CA . PRO A 1 101 ? 64.107 36.344 109.569 1.00 78.50 99 PRO A CA 1
ATOM 759 C C . PRO A 1 101 ? 64.364 35.386 110.730 1.00 82.08 99 PRO A C 1
ATOM 760 O O . PRO A 1 101 ? 64.658 35.853 111.830 1.00 81.33 99 PRO A O 1
ATOM 764 N N . THR A 1 102 ? 64.337 34.083 110.485 1.00 88.56 100 THR A N 1
ATOM 765 C CA . THR A 1 102 ? 64.507 33.129 111.570 1.00 98.31 100 THR A CA 1
ATOM 766 C C . THR A 1 102 ? 65.866 33.366 112.214 1.00 98.38 100 THR A C 1
ATOM 767 O O . THR A 1 102 ? 66.013 33.277 113.433 1.00 99.98 100 THR A O 1
ATOM 771 N N . ASP A 1 103 ? 66.856 33.669 111.384 1.00 94.53 101 ASP A N 1
ATOM 772 C CA . ASP A 1 10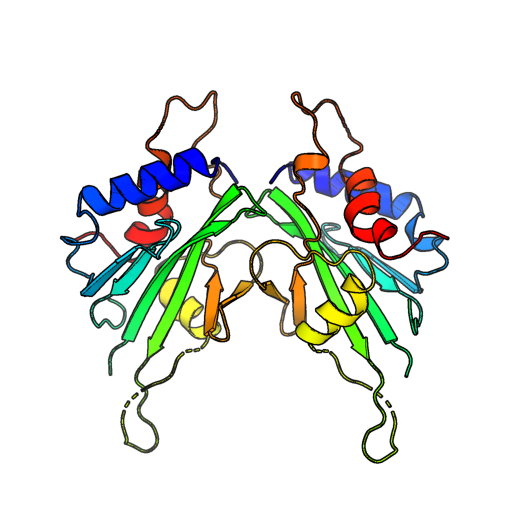3 ? 68.212 33.927 111.855 1.00 92.37 101 ASP A CA 1
ATOM 773 C C . ASP A 1 103 ? 68.343 35.317 112.469 1.00 87.17 101 ASP A C 1
ATOM 774 O O . ASP A 1 103 ? 69.106 35.506 113.421 1.00 85.77 101 ASP A O 1
ATOM 779 N N . ILE A 1 104 ? 67.616 36.290 111.917 1.00 82.62 102 ILE A N 1
ATOM 780 C CA . ILE A 1 104 ? 67.586 37.614 112.519 1.00 80.63 102 ILE A CA 1
ATOM 781 C C . ILE A 1 104 ? 67.054 37.472 113.941 1.00 88.40 102 ILE A C 1
ATOM 782 O O . ILE A 1 104 ? 67.593 38.062 114.875 1.00 91.82 102 ILE A O 1
ATOM 787 N N . GLU A 1 105 ? 65.998 36.678 114.100 1.00 90.20 103 GLU A N 1
ATOM 788 C CA . GLU A 1 105 ? 65.533 36.305 115.427 1.00 90.53 103 GLU A CA 1
ATOM 789 C C . GLU A 1 105 ? 66.661 35.632 116.188 1.00 92.71 103 GLU A C 1
ATOM 790 O O . GLU A 1 105 ? 67.196 36.202 117.124 1.00 93.67 103 GLU A O 1
ATOM 796 N N . SER A 1 106 ? 67.092 34.466 115.738 1.00 95.75 104 SER A N 1
ATOM 797 C CA . SER A 1 106 ? 68.094 33.720 116.498 1.00 104.98 104 SER A CA 1
ATOM 798 C C . SER A 1 106 ? 69.403 34.497 116.751 1.00 107.80 104 SER A C 1
ATOM 799 O O . SER A 1 106 ? 70.242 34.057 117.530 1.00 112.07 104 SER A O 1
ATOM 802 N N . LEU A 1 107 ? 69.581 35.640 116.091 1.00 105.18 105 LEU A N 1
ATOM 803 C CA . LEU A 1 107 ? 70.718 36.517 116.379 1.00 103.96 105 LEU A CA 1
ATOM 804 C C . LEU A 1 107 ? 70.357 37.507 117.489 1.00 102.81 105 LEU A C 1
ATOM 805 O O . LEU A 1 107 ? 70.998 37.552 118.538 1.00 105.74 105 LEU A O 1
ATOM 810 N N . LEU A 1 108 ? 69.349 38.329 117.223 1.00 97.30 106 LEU A N 1
ATOM 811 C CA . LEU A 1 108 ? 68.819 39.257 118.212 1.00 94.52 106 LEU A CA 1
ATOM 812 C C . LEU A 1 108 ? 68.253 38.511 119.400 1.00 99.79 106 LEU A C 1
ATOM 813 O O . LEU A 1 108 ? 68.684 38.727 120.532 1.00 105.28 106 LEU A O 1
ATOM 818 N N . ASP A 1 109 ? 67.294 37.627 119.125 1.00 140.04 107 ASP A N 1
ATOM 819 C CA . ASP A 1 109 ? 66.508 36.949 120.157 1.00 139.77 107 ASP A CA 1
ATOM 820 C C . ASP A 1 109 ? 67.371 36.315 121.252 1.00 143.22 107 ASP A C 1
ATOM 821 O O . ASP A 1 109 ? 66.973 36.282 122.413 1.00 146.77 107 ASP A O 1
ATOM 826 N N . VAL A 1 110 ? 68.559 35.837 120.900 1.00 141.11 108 VAL A N 1
ATOM 827 C CA . VAL A 1 110 ? 69.431 35.292 121.929 1.00 142.66 108 VAL A CA 1
ATOM 828 C C . VAL A 1 110 ? 69.983 36.383 122.845 1.00 144.46 108 VAL A C 1
ATOM 829 O O . VAL A 1 110 ? 70.161 36.153 124.039 1.00 148.52 108 VAL A O 1
ATOM 833 N N . GLN A 1 111 ? 70.267 37.564 122.307 1.00 142.24 109 GLN A N 1
ATOM 834 C CA . GLN A 1 111 ? 70.644 38.660 123.190 1.00 144.86 109 GLN A CA 1
ATOM 835 C C . GLN A 1 111 ? 69.987 40.021 122.900 1.00 141.16 109 GLN A C 1
ATOM 836 O O . GLN A 1 111 ? 70.352 40.712 121.940 1.00 135.89 109 GLN A O 1
ATOM 842 N N . GLY A 1 112 ? 69.031 40.405 123.749 1.00 142.91 110 GLY A N 1
ATOM 843 C CA . GLY A 1 112 ? 68.172 39.431 124.412 1.00 144.43 110 GLY A CA 1
ATOM 844 C C . GLY A 1 112 ? 67.182 39.940 125.455 1.00 145.07 110 GLY A C 1
ATOM 845 O O . GLY A 1 112 ? 67.413 40.981 126.077 1.00 144.69 110 GLY A O 1
ATOM 846 N N . LYS A 1 113 ? 66.084 39.202 125.663 1.00 145.58 111 LYS A N 1
ATOM 847 C CA . LYS A 1 113 ? 65.565 38.234 124.683 1.00 143.32 111 LYS A CA 1
ATOM 848 C C . LYS A 1 113 ? 64.054 38.427 124.454 1.00 140.49 111 LYS A C 1
ATOM 849 O O . LYS A 1 113 ? 63.268 38.025 125.316 1.00 141.63 111 LYS A O 1
ATOM 855 N N . PHE A 1 114 ? 63.638 38.937 123.286 1.00 135.85 112 PHE A N 1
ATOM 856 C CA . PHE A 1 114 ? 62.200 39.124 123.000 1.00 132.04 112 PHE A CA 1
ATOM 857 C C . PHE A 1 114 ? 61.872 39.715 121.614 1.00 125.41 112 PHE A C 1
ATOM 858 O O . PHE A 1 114 ? 62.706 40.369 120.991 1.00 125.00 112 PHE A O 1
ATOM 866 N N . GLN A 1 115 ? 60.645 39.452 121.152 1.00 119.32 113 GLN A N 1
ATOM 867 C CA . GLN A 1 115 ? 59.953 40.198 120.088 1.00 109.24 113 GLN A CA 1
ATOM 868 C C . GLN A 1 115 ? 58.437 40.056 120.325 1.00 103.55 113 GLN A C 1
ATOM 869 O O . GLN A 1 115 ? 57.953 38.975 120.668 1.00 104.01 113 GLN A O 1
ATOM 875 N N . LEU A 1 116 ? 57.687 41.134 120.130 1.00 97.53 114 LEU A N 1
ATOM 876 C CA . LEU A 1 116 ? 56.260 41.127 120.435 1.00 93.41 114 LEU A CA 1
ATOM 877 C C . LEU A 1 116 ? 55.466 41.012 119.146 1.00 89.65 114 LEU A C 1
ATOM 878 O O . LEU A 1 116 ? 55.904 41.487 118.092 1.00 90.21 114 LEU A O 1
ATOM 883 N N . GLY A 1 117 ? 54.319 40.345 119.216 1.00 86.29 115 GLY A N 1
ATOM 884 C CA . GLY A 1 117 ? 53.401 40.303 118.092 1.00 81.49 115 GLY A CA 1
ATOM 885 C C . GLY A 1 117 ? 53.752 39.302 117.016 1.00 78.59 115 GLY A C 1
ATOM 886 O O . GLY A 1 117 ? 54.546 38.398 117.242 1.00 80.31 115 GLY A O 1
ATOM 887 N N . LEU A 1 118 ? 53.170 39.471 115.834 1.00 76.87 116 LEU A N 1
ATOM 888 C CA . LEU A 1 118 ? 53.382 38.502 114.760 1.00 76.83 116 LEU A CA 1
ATOM 889 C C . LEU A 1 118 ? 54.639 38.859 113.963 1.00 74.96 116 LEU A C 1
ATOM 890 O O . LEU A 1 118 ? 55.182 39.962 114.123 1.00 74.35 116 LEU A O 1
ATOM 895 N N . ASP A 1 119 ? 55.143 37.938 113.144 1.00 74.23 117 ASP A N 1
ATOM 896 C CA . ASP A 1 119 ? 56.331 38.290 112.383 1.00 71.16 117 ASP A CA 1
ATOM 897 C C . ASP A 1 119 ? 55.914 39.043 111.141 1.00 67.99 117 ASP A C 1
ATOM 898 O O . ASP A 1 119 ? 55.145 38.565 110.309 1.00 63.50 117 ASP A O 1
ATOM 903 N N . THR A 1 120 ? 56.447 40.249 111.054 1.00 66.55 118 THR A N 1
ATOM 904 C CA . THR A 1 120 ? 56.007 41.241 110.100 1.00 64.21 118 THR A CA 1
ATOM 905 C C . THR A 1 120 ? 57.118 41.589 109.145 1.00 66.66 118 THR A C 1
ATOM 906 O O . THR A 1 120 ? 58.209 41.974 109.541 1.00 68.65 118 THR A O 1
ATOM 910 N N . ILE A 1 121 ? 56.817 41.452 107.869 1.00 44.13 119 ILE A N 1
ATOM 911 C CA . ILE A 1 121 ? 57.773 41.718 106.830 1.00 44.78 119 ILE A CA 1
ATOM 912 C C . ILE A 1 121 ? 57.248 42.948 106.140 1.00 46.33 119 ILE A C 1
ATOM 913 O O . ILE A 1 121 ? 56.046 43.078 105.928 1.00 46.36 119 ILE A O 1
ATOM 918 N N . ILE A 1 122 ? 58.139 43.881 105.833 1.00 46.89 120 ILE A N 1
ATOM 919 C CA . ILE A 1 122 ? 57.743 45.108 105.159 1.00 48.75 120 ILE A CA 1
ATOM 920 C C . ILE A 1 122 ? 58.461 45.204 103.824 1.00 47.26 120 ILE A C 1
ATOM 921 O O . ILE A 1 122 ? 59.681 45.056 103.758 1.00 47.92 120 ILE A O 1
ATOM 926 N N . ASN A 1 123 ? 57.708 45.450 102.759 1.00 46.58 121 ASN A N 1
ATOM 927 C CA . ASN A 1 123 ? 58.315 45.546 101.451 1.00 49.01 121 ASN A CA 1
ATOM 928 C C . ASN A 1 123 ? 58.461 47.001 101.018 1.00 51.53 121 ASN A C 1
ATOM 929 O O . ASN A 1 123 ? 57.474 47.732 100.912 1.00 50.17 121 ASN A O 1
ATOM 934 N N . LEU A 1 124 ? 59.703 47.417 100.822 1.00 53.79 122 LEU A N 1
ATOM 935 C CA . LEU A 1 124 ? 59.962 48.740 100.308 1.00 56.86 122 LEU A CA 1
ATOM 936 C C . LEU A 1 124 ? 60.445 48.565 98.886 1.00 58.85 122 LEU A C 1
ATOM 937 O O . LEU A 1 124 ? 61.488 47.960 98.637 1.00 58.24 122 LEU A O 1
ATOM 942 N N . GLU A 1 125 ? 59.678 49.108 97.954 1.00 61.10 123 GLU A N 1
ATOM 943 C CA . GLU A 1 125 ? 60.066 49.105 96.553 1.00 65.57 123 GLU A CA 1
ATOM 944 C C . GLU A 1 125 ? 60.822 47.842 96.171 1.00 61.23 123 GLU A C 1
ATOM 945 O O . GLU A 1 125 ? 61.838 47.908 95.500 1.00 66.26 123 GLU A O 1
ATOM 951 N N . GLY A 1 126 ? 60.347 46.694 96.641 1.00 56.79 124 GLY A N 1
ATOM 952 C CA . GLY A 1 126 ? 60.968 45.422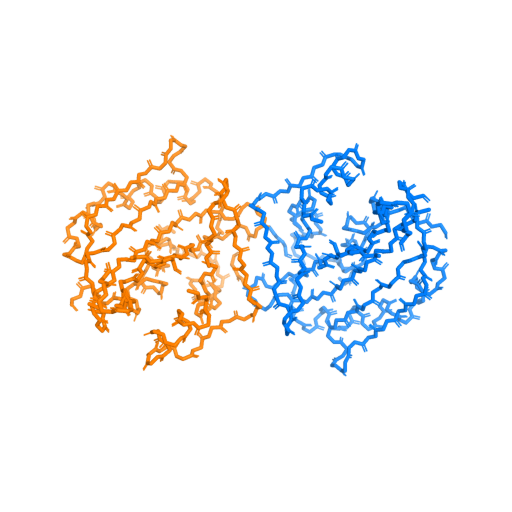 96.308 1.00 56.82 124 GLY A CA 1
ATOM 953 C C . GLY A 1 126 ? 61.977 44.889 97.313 1.00 59.49 124 GLY A C 1
ATOM 954 O O . GLY A 1 126 ? 62.316 43.705 97.288 1.00 62.91 124 GLY A O 1
ATOM 955 N N . SER A 1 127 ? 62.492 45.753 98.181 1.00 55.79 125 SER A N 1
ATOM 956 C CA . SER A 1 127 ? 63.383 45.280 99.221 1.00 52.09 125 SER A CA 1
ATOM 957 C C . SER A 1 127 ? 62.562 44.795 100.413 1.00 49.87 125 SER A C 1
ATOM 958 O O . SER A 1 127 ? 61.459 45.287 100.645 1.00 53.69 125 SER A O 1
ATOM 961 N N . VAL A 1 128 ? 63.081 43.805 101.134 1.00 43.57 126 VAL A N 1
ATOM 962 C CA . VAL A 1 128 ? 62.349 43.156 102.224 1.00 41.02 126 VAL A CA 1
ATOM 963 C C . VAL A 1 128 ? 62.896 43.510 103.609 1.00 33.41 126 VAL A C 1
ATOM 964 O O . VAL A 1 128 ? 64.058 43.292 103.900 1.00 34.87 126 VAL A O 1
ATOM 968 N N . TRP A 1 129 ? 62.049 44.047 104.469 1.00 37.19 127 TRP A N 1
ATOM 969 C CA . TRP A 1 129 ? 62.507 44.454 105.794 1.00 39.38 127 TRP A CA 1
ATOM 970 C C . TRP A 1 129 ? 61.697 43.775 106.883 1.00 39.79 127 TRP A C 1
ATOM 971 O O . TRP A 1 129 ? 60.481 43.534 106.728 1.00 41.77 127 TRP A O 1
ATOM 982 N N . TYR A 1 130 ? 62.372 43.474 107.985 1.00 35.86 128 TYR A N 1
ATOM 983 C CA . TYR A 1 130 ? 61.712 42.883 109.128 1.00 40.75 128 TYR A CA 1
ATOM 984 C C . TYR A 1 130 ? 61.435 43.984 110.134 1.00 38.22 128 TYR A C 1
ATOM 985 O O . TYR A 1 130 ? 62.349 44.617 110.665 1.00 36.96 128 TYR A O 1
ATOM 994 N N . SER A 1 131 ? 60.153 44.196 110.386 1.00 36.87 129 SER A N 1
ATOM 995 C CA . SER A 1 131 ? 59.683 45.164 111.356 1.00 39.03 129 SER A CA 1
ATOM 996 C C . SER A 1 131 ? 60.025 44.680 112.764 1.00 42.73 129 SER A C 1
ATOM 997 O O . SER A 1 131 ? 59.602 43.603 113.178 1.00 46.91 129 SER A O 1
ATOM 1000 N N . PHE A 1 132 ? 60.785 45.481 113.498 1.00 43.55 130 PHE A N 1
ATOM 1001 C CA . PHE A 1 132 ? 61.343 45.072 114.781 1.00 46.46 130 PHE A CA 1
ATOM 1002 C C . PHE A 1 132 ? 60.615 45.694 115.965 1.00 51.02 130 PHE A C 1
ATOM 1003 O O . PHE A 1 132 ? 60.705 46.897 116.180 1.00 51.17 130 PHE A O 1
ATOM 1011 N N . HIS A 1 133 ? 59.916 44.878 116.746 1.00 55.40 131 HIS A N 1
ATOM 1012 C CA . HIS A 1 133 ? 59.205 45.374 117.917 1.00 59.44 131 HIS A CA 1
ATOM 1013 C C . HIS A 1 133 ? 59.614 44.639 119.178 1.00 62.12 131 HIS A C 1
ATOM 1014 O O . HIS A 1 133 ? 58.967 43.668 119.561 1.00 65.94 131 HIS A O 1
ATOM 1021 N N . PRO A 1 134 ? 60.667 45.102 119.850 1.00 63.08 132 PRO A N 1
ATOM 1022 C CA . PRO A 1 134 ? 61.015 44.450 121.116 1.00 68.77 132 PRO A CA 1
ATOM 1023 C C . PRO A 1 134 ? 59.889 44.577 122.155 1.00 74.47 132 PRO A C 1
ATOM 1024 O O . PRO A 1 134 ? 59.826 43.760 123.065 1.00 77.53 132 PRO A O 1
ATOM 1028 N N . CYS A 1 135 ? 59.013 45.572 122.009 1.00 76.56 133 CYS A N 1
ATOM 1029 C CA . CYS A 1 135 ? 57.867 45.729 122.908 1.00 80.65 133 CYS A CA 1
ATOM 1030 C C . CYS A 1 135 ? 56.886 46.790 122.438 1.00 81.08 133 CYS A C 1
ATOM 1031 O O . CYS A 1 135 ? 57.068 47.400 121.380 1.00 82.26 133 CYS A O 1
ATOM 1034 N N . ASP A 1 136 ? 55.845 47.018 123.233 1.00 81.62 134 ASP A N 1
ATOM 1035 C CA . ASP A 1 136 ? 54.906 48.112 122.999 1.00 78.40 134 ASP A CA 1
ATOM 1036 C C . ASP A 1 136 ? 55.555 49.459 123.318 1.00 70.49 134 ASP A C 1
ATOM 1037 O O . ASP A 1 136 ? 56.426 49.540 124.184 1.00 68.96 134 ASP A O 1
ATOM 1042 N N . THR A 1 137 ? 55.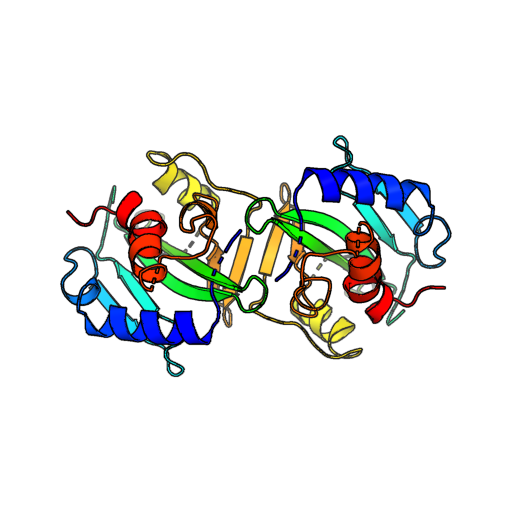135 50.513 122.622 1.00 66.46 135 THR A N 1
ATOM 1043 C CA . THR A 1 137 ? 55.702 51.850 122.852 1.00 61.90 135 THR A CA 1
ATOM 1044 C C . THR A 1 137 ? 54.993 52.564 123.992 1.00 63.52 135 THR A C 1
ATOM 1045 O O . THR A 1 137 ? 55.235 53.742 124.217 1.00 63.04 135 THR A O 1
ATOM 1049 N N . SER A 1 138 ? 54.089 51.864 124.676 1.00 67.54 136 SER A N 1
ATOM 1050 C CA . SER A 1 138 ? 53.271 52.478 125.722 1.00 73.99 136 SER A CA 1
ATOM 1051 C C . SER A 1 138 ? 54.089 52.848 126.954 1.00 74.34 136 SER A C 1
ATOM 1052 O O . SER A 1 138 ? 53.590 53.511 127.870 1.00 77.72 136 SER A O 1
ATOM 1055 N N . CYS A 1 139 ? 55.343 52.402 126.966 1.00 69.43 137 CYS A N 1
ATOM 1056 C CA . CYS A 1 139 ? 56.276 52.719 128.040 1.00 67.48 137 CYS A CA 1
ATOM 1057 C C . CYS A 1 139 ? 56.939 54.094 127.811 1.00 64.95 137 CYS A C 1
ATOM 1058 O O . CYS A 1 139 ? 57.575 54.646 128.711 1.00 67.37 137 CYS A O 1
ATOM 1061 N N . ILE A 1 140 ? 56.785 54.641 126.609 1.00 57.35 138 ILE A N 1
ATOM 1062 C CA . ILE A 1 140 ? 57.455 55.876 126.227 1.00 55.23 138 ILE A CA 1
ATOM 1063 C C . ILE A 1 140 ? 56.780 57.177 126.714 1.00 62.36 138 ILE A C 1
ATOM 1064 O O . ILE A 1 140 ? 57.456 58.173 127.015 1.00 60.94 138 ILE A O 1
ATOM 1069 N N . VAL A 1 141 ? 55.456 57.184 126.800 1.00 68.80 139 VAL A N 1
ATOM 1070 C CA . VAL A 1 141 ? 54.785 58.392 127.242 1.00 76.63 139 VAL A CA 1
ATOM 1071 C C . VAL A 1 141 ? 53.385 58.066 127.711 1.00 87.90 139 VAL A C 1
ATOM 1072 O O . VAL A 1 141 ? 52.966 56.910 127.666 1.00 90.85 139 VAL A O 1
ATOM 1076 N N . GLY A 1 142 ? 52.678 59.090 128.179 1.00 97.23 140 GLY A N 1
ATOM 1077 C CA . GLY A 1 142 ? 51.281 58.990 128.565 1.00 108.08 140 GLY A CA 1
ATOM 1078 C C . GLY A 1 142 ? 50.882 60.264 129.282 1.00 117.80 140 GLY A C 1
ATOM 1079 O O . GLY A 1 142 ? 51.488 61.308 129.058 1.00 117.68 140 GLY A O 1
ATOM 1080 N N . ASP A 1 143 ? 49.833 60.220 130.099 1.00 127.39 141 ASP A N 1
ATOM 1081 C CA . ASP A 1 143 ? 49.634 61.177 131.196 1.00 135.15 141 ASP A CA 1
ATOM 1082 C C . ASP A 1 143 ? 49.727 62.690 130.899 1.00 138.65 141 ASP A C 1
ATOM 1083 O O . ASP A 1 143 ? 50.400 63.411 131.635 1.00 141.33 141 ASP A O 1
ATOM 1088 N N . GLN A 1 144 ? 49.077 63.174 129.845 1.00 138.74 142 GLN A N 1
ATOM 1089 C CA . GLN A 1 144 ? 49.178 64.600 129.474 1.00 140.04 142 GLN A CA 1
ATOM 1090 C C . GLN A 1 144 ? 50.553 64.919 128.833 1.00 118.69 142 GLN A C 1
ATOM 1091 O O . GLN A 1 144 ? 50.776 66.010 128.306 1.00 120.18 142 GLN A O 1
ATOM 1097 N N . ALA A 1 145 ? 51.451 63.936 128.860 1.00 111.81 143 ALA A N 1
ATOM 1098 C CA . ALA A 1 145 ? 52.674 63.943 128.052 1.00 106.02 143 ALA A CA 1
ATOM 1099 C C . ALA A 1 145 ? 53.557 65.185 128.165 1.00 105.39 143 ALA A C 1
ATOM 1100 O O . ALA A 1 145 ? 53.709 65.934 127.204 1.00 104.99 143 ALA A O 1
ATOM 1102 N N . GLU A 1 146 ? 54.154 65.394 129.332 1.00 106.28 144 GLU A N 1
ATOM 1103 C CA . GLU A 1 146 ? 55.042 66.540 129.526 1.00 105.56 144 GLU A CA 1
ATOM 1104 C C . GLU A 1 146 ? 56.398 66.243 128.897 1.00 95.86 144 GLU A C 1
ATOM 1105 O O . GLU A 1 146 ? 57.213 67.146 128.691 1.00 98.52 144 GLU A O 1
ATOM 1111 N N . PHE A 1 147 ? 56.646 64.962 128.647 1.00 82.79 145 PHE A N 1
ATOM 1112 C CA . PHE A 1 147 ? 57.882 64.506 128.030 1.00 71.93 145 PHE A CA 1
ATOM 1113 C C . PHE A 1 147 ? 57.805 64.209 126.545 1.00 64.04 145 PHE A C 1
ATOM 1114 O O . PHE A 1 147 ? 58.721 63.627 125.989 1.00 59.59 145 PHE A O 1
ATOM 1130 N N . SER A 1 149 ? 58.203 65.850 124.085 1.00 59.83 147 SER A N 1
ATOM 1131 C CA . SER A 1 149 ? 59.192 66.351 123.138 1.00 61.35 147 SER A CA 1
ATOM 1132 C C . SER A 1 149 ? 60.336 65.359 122.960 1.00 61.35 147 SER A C 1
ATOM 1133 O O . SER A 1 149 ? 60.819 65.147 121.848 1.00 63.53 147 SER A O 1
ATOM 1136 N N . THR A 1 150 ? 60.768 64.722 124.036 1.00 58.57 148 THR A N 1
ATOM 1137 C CA . THR A 1 150 ? 61.868 63.771 123.939 1.00 54.33 148 THR A CA 1
ATOM 1138 C C . THR A 1 150 ? 61.503 62.604 123.022 1.00 49.92 148 THR A C 1
ATOM 1139 O O . THR A 1 150 ? 62.341 62.066 122.299 1.00 47.30 148 THR A O 1
ATOM 1143 N N . TYR A 1 151 ? 60.249 62.291 122.861 1.00 48.31 149 TYR A N 1
ATOM 1144 C CA . TYR A 1 151 ? 59.781 60.954 122.740 1.00 49.14 149 TYR A CA 1
ATOM 1145 C C . TYR A 1 151 ? 60.636 60.131 121.789 1.00 46.69 149 TYR A C 1
ATOM 1146 O O . TYR A 1 151 ? 60.861 58.990 122.029 1.00 44.36 149 TYR A O 1
ATOM 1155 N N . LEU A 1 152 ? 61.131 60.695 120.718 1.00 45.48 150 LEU A N 1
ATOM 1156 C CA . LEU A 1 152 ? 61.915 59.933 119.767 1.00 44.05 150 LEU A CA 1
ATOM 1157 C C . LEU A 1 152 ? 63.205 59.491 120.410 1.00 45.18 150 LEU A C 1
ATOM 1158 O O . LEU A 1 152 ? 63.650 58.360 120.194 1.00 43.88 150 LEU A O 1
ATOM 1163 N N . ARG A 1 153 ? 63.780 60.361 121.242 1.00 49.83 151 ARG A N 1
ATOM 1164 C CA . ARG A 1 153 ? 65.021 60.018 121.939 1.00 50.54 151 ARG A CA 1
ATOM 1165 C C . ARG A 1 153 ? 64.850 58.835 122.898 1.00 48.94 151 ARG A C 1
ATOM 1166 O O . ARG A 1 153 ? 65.716 57.954 122.937 1.00 50.72 151 ARG A O 1
ATOM 1174 N N . ARG A 1 154 ? 63.747 58.798 123.654 1.00 46.43 152 ARG A N 1
ATOM 1175 C CA . ARG A 1 154 ? 63.444 57.611 124.469 1.00 47.07 152 ARG A CA 1
ATOM 1176 C C . ARG A 1 154 ? 63.336 56.371 123.571 1.00 47.11 152 ARG A C 1
ATOM 1177 O O . ARG A 1 154 ? 63.925 55.316 123.859 1.00 47.91 152 ARG A O 1
ATOM 1185 N N . TRP A 1 155 ? 62.585 56.523 122.484 1.00 40.58 153 TRP A N 1
ATOM 1186 C CA . TRP A 1 155 ? 62.312 55.433 121.577 1.00 42.72 153 TRP A CA 1
ATOM 1187 C C . TRP A 1 155 ? 63.610 54.834 121.041 1.00 44.32 153 TRP A C 1
ATOM 1188 O O . TRP A 1 155 ? 63.784 53.610 121.012 1.00 43.80 153 TRP A O 1
ATOM 1199 N N . VAL A 1 156 ? 64.535 55.705 120.658 1.00 45.46 154 VAL A N 1
ATOM 1200 C CA . VAL A 1 156 ? 65.843 55.270 120.181 1.00 43.71 154 VAL A CA 1
ATOM 1201 C C . VAL A 1 156 ? 66.595 54.457 121.220 1.00 47.83 154 VAL A C 1
ATOM 1202 O O . VAL A 1 156 ? 67.245 53.468 120.883 1.00 51.44 154 VAL A O 1
ATOM 1206 N N . SER A 1 157 ? 66.498 54.868 122.479 1.00 49.76 155 SER A N 1
ATOM 1207 C CA . SER A 1 157 ? 67.143 54.150 123.571 1.00 52.33 155 SER A CA 1
ATOM 1208 C C . SER A 1 157 ? 66.583 52.738 123.733 1.00 51.49 155 SER A C 1
ATOM 1209 O O . SER A 1 157 ? 67.327 51.793 123.996 1.00 52.67 155 SER A O 1
ATOM 1212 N N . ILE A 1 158 ? 65.269 52.604 123.584 1.00 46.61 156 ILE A N 1
ATOM 1213 C CA . ILE A 1 158 ? 64.598 51.341 123.820 1.00 47.73 156 ILE A CA 1
ATOM 1214 C C . ILE A 1 158 ? 64.662 50.443 122.592 1.00 47.23 156 ILE A C 1
ATOM 1215 O O . ILE A 1 158 ? 64.904 49.240 122.704 1.00 48.34 156 ILE A O 1
ATOM 1220 N N . PHE A 1 159 ? 64.430 51.035 121.426 1.00 44.42 157 PHE A N 1
ATOM 1221 C CA . PHE A 1 159 ? 64.391 50.288 120.181 1.00 46.34 157 PHE A CA 1
ATOM 1222 C C . PHE A 1 159 ? 65.710 50.035 119.477 1.00 47.90 157 PHE A C 1
ATOM 1223 O O . PHE A 1 159 ? 65.822 49.107 118.676 1.00 51.40 157 PHE A O 1
ATOM 1231 N N . ILE A 1 160 ? 66.719 50.839 119.764 1.00 45.89 158 ILE A N 1
ATOM 1232 C CA . ILE A 1 160 ? 67.973 50.679 119.044 1.00 44.74 158 ILE A CA 1
ATOM 1233 C C . ILE A 1 160 ? 69.155 50.365 119.960 1.00 50.58 158 ILE A C 1
ATOM 1234 O O . ILE A 1 160 ? 69.778 49.298 119.845 1.00 53.72 158 ILE A O 1
ATOM 1239 N N . PHE A 1 161 ? 69.467 51.292 120.864 1.00 47.86 159 PHE A N 1
ATOM 1240 C CA . PHE A 1 161 ? 70.651 51.151 121.693 1.00 47.37 159 PHE A CA 1
ATOM 1241 C C . PHE A 1 161 ? 70.586 49.961 122.642 1.00 51.00 159 PHE A C 1
ATOM 1242 O O . PHE A 1 161 ? 71.597 49.480 123.107 1.00 57.55 159 PHE A O 1
ATOM 1250 N N . SER A 1 162 ? 69.393 49.479 122.927 1.00 54.48 160 SER A N 1
ATOM 1251 C CA . SER A 1 162 ? 69.238 48.375 123.860 1.00 58.51 160 SER A CA 1
ATOM 1252 C C . SER A 1 162 ? 69.879 47.098 123.334 1.00 61.95 160 SER A C 1
ATOM 1253 O O . SER A 1 162 ? 70.545 46.397 124.089 1.00 71.66 160 SER A O 1
ATOM 1256 N N . TRP A 1 163 ? 69.653 46.760 122.069 1.00 60.76 161 TRP A N 1
ATOM 1257 C CA . TRP A 1 163 ? 70.291 45.560 121.508 1.00 67.29 161 TRP A CA 1
ATOM 1258 C C . TRP A 1 163 ? 71.621 45.760 120.765 1.00 68.46 161 TRP A C 1
ATOM 1259 O O . TRP A 1 163 ? 72.353 44.805 120.529 1.00 71.47 161 TRP A O 1
ATOM 1270 N N . LEU A 1 164 ? 71.909 47.021 120.430 1.00 69.58 162 LEU A N 1
ATOM 1271 C CA . LEU A 1 164 ? 73.169 47.415 119.793 1.00 77.79 162 LEU A CA 1
ATOM 1272 C C . LEU A 1 164 ? 74.265 47.911 120.754 1.00 89.18 162 LEU A C 1
ATOM 1273 O O . LEU A 1 164 ? 75.416 47.490 120.639 1.00 93.82 162 LEU A O 1
ATOM 1278 N N . GLY A 1 165 ? 73.920 48.787 121.701 1.00 95.13 163 GLY A N 1
ATOM 1279 C CA . GLY A 1 165 ? 74.880 49.195 122.712 1.00 99.61 163 GLY A CA 1
ATOM 1280 C C . GLY A 1 165 ? 75.339 50.526 122.157 1.00 103.27 163 GLY A C 1
ATOM 1281 O O . GLY A 1 165 ? 75.806 50.577 121.018 1.00 106.92 163 GLY A O 1
ATOM 1282 N N . TYR A 1 166 ? 75.197 51.604 122.929 1.00 102.92 164 TYR A N 1
ATOM 1283 C CA . TYR A 1 166 ? 75.853 52.850 122.538 1.00 102.48 164 TYR A CA 1
ATOM 1284 C C . TYR A 1 166 ? 77.317 52.845 122.965 1.00 106.11 164 TYR A C 1
ATOM 1285 O O . TYR A 1 166 ? 77.659 52.347 124.041 1.00 106.93 164 TYR A O 1
ATOM 1294 N N . GLU A 1 167 ? 78.169 53.400 122.105 1.00 108.94 165 GLU A N 1
ATOM 1295 C CA . GLU A 1 167 ? 79.613 53.334 122.283 1.00 116.27 165 GLU A CA 1
ATOM 1296 C C . GLU A 1 167 ? 80.336 54.307 121.351 1.00 115.40 165 GLU A C 1
ATOM 1297 O O . GLU A 1 167 ? 80.125 55.521 121.408 1.00 112.54 165 GLU A O 1
ATOM 1303 N N . GLY B 1 1 ? 46.377 56.098 114.059 1.00 61.84 -1 GLY B N 1
ATOM 1304 C CA . GLY B 1 1 ? 45.974 54.957 114.859 1.00 57.32 -1 GLY B CA 1
ATOM 1305 C C . GLY B 1 1 ? 44.886 55.223 115.885 1.00 55.90 -1 GLY B C 1
ATOM 1306 O O . GLY B 1 1 ? 44.415 56.343 116.058 1.00 57.64 -1 GLY B O 1
ATOM 1307 N N . SER B 1 2 ? 44.494 54.165 116.577 1.00 55.08 0 SER B N 1
ATOM 1308 C CA . SER B 1 2 ? 43.617 54.256 117.733 1.00 56.19 0 SER B CA 1
ATOM 1309 C C . SER B 1 2 ? 44.120 53.278 118.818 1.00 60.00 0 SER B C 1
ATOM 1310 O O . SER B 1 2 ? 45.149 52.594 118.648 1.00 62.86 0 SER B O 1
ATOM 1321 N N . ILE B 1 4 ? 42.391 50.349 121.519 1.00 45.38 2 ILE B N 1
ATOM 1322 C CA . ILE B 1 4 ? 41.356 49.733 122.292 1.00 44.67 2 ILE B CA 1
ATOM 1323 C C . ILE B 1 4 ? 42.069 48.673 123.092 1.00 47.73 2 ILE B C 1
ATOM 1324 O O . ILE B 1 4 ? 42.886 47.921 122.555 1.00 48.84 2 ILE B O 1
ATOM 1329 N N . PRO B 1 5 ? 41.769 48.604 124.387 1.00 49.40 3 PRO B N 1
ATOM 1330 C CA . PRO B 1 5 ? 42.557 47.736 125.255 1.00 45.96 3 PRO B CA 1
ATOM 1331 C C . PRO B 1 5 ? 42.204 46.325 124.922 1.00 48.80 3 PRO B C 1
ATOM 1332 O O . PRO B 1 5 ? 41.150 46.081 124.339 1.00 45.92 3 PRO B O 1
ATOM 1336 N N . TYR B 1 6 ? 43.077 45.398 125.271 1.00 52.45 4 TYR B N 1
ATOM 1337 C CA . TYR B 1 6 ? 42.854 44.014 124.898 1.00 52.41 4 TYR B CA 1
ATOM 1338 C C . TYR B 1 6 ? 41.609 43.399 125.563 1.00 54.31 4 TYR B C 1
ATOM 1339 O O . TYR B 1 6 ? 40.866 42.652 124.945 1.00 53.26 4 TYR B O 1
ATOM 1348 N N . GLN B 1 7 ? 41.390 43.716 126.827 1.00 57.24 5 GLN B N 1
ATOM 1349 C CA . GLN B 1 7 ? 40.261 43.160 127.560 1.00 59.40 5 GLN B CA 1
ATOM 1350 C C . GLN B 1 7 ? 38.979 43.552 126.837 1.00 57.09 5 GLN B C 1
ATOM 1351 O O . GLN B 1 7 ? 38.055 42.764 126.687 1.00 56.56 5 GLN B O 1
ATOM 1357 N N . GLU B 1 8 ? 38.956 44.777 126.341 1.00 56.72 6 GLU B N 1
ATOM 1358 C CA . GLU B 1 8 ? 37.809 45.287 125.616 1.00 56.05 6 GLU B CA 1
ATOM 1359 C C . GLU B 1 8 ? 37.671 44.604 124.252 1.00 52.48 6 GLU B C 1
ATOM 1360 O O . GLU B 1 8 ? 36.566 44.272 123.819 1.00 51.61 6 GLU B O 1
ATOM 1366 N N . TRP B 1 9 ? 38.793 44.394 123.569 1.00 49.15 7 TRP B N 1
ATOM 1367 C CA . TRP B 1 9 ? 38.755 43.665 122.308 1.00 49.01 7 TRP B CA 1
ATOM 1368 C C . TRP B 1 9 ? 38.216 42.242 122.500 1.00 48.36 7 TRP B C 1
ATOM 1369 O O . TRP B 1 9 ? 37.340 41.789 121.755 1.00 44.59 7 TRP B O 1
ATOM 1380 N N . HIS B 1 10 ? 38.744 41.558 123.515 1.00 49.93 8 HIS B N 1
ATOM 1381 C CA . HIS B 1 10 ? 38.432 40.161 123.781 1.00 50.64 8 HIS B CA 1
ATOM 1382 C C . HIS B 1 10 ? 36.946 39.993 123.969 1.00 53.19 8 HIS B C 1
ATOM 1383 O O . HIS B 1 10 ? 36.292 39.172 123.330 1.00 56.44 8 HIS B O 1
ATOM 1390 N N . SER B 1 11 ? 36.419 40.808 124.856 1.00 54.95 9 SER B N 1
ATOM 1391 C CA . SER B 1 11 ? 35.013 40.792 125.159 1.00 55.53 9 SER B CA 1
ATOM 1392 C C . SER B 1 11 ? 34.147 41.089 123.928 1.00 53.73 9 SER B C 1
ATOM 1393 O O . SER B 1 11 ? 33.240 40.328 123.599 1.00 55.30 9 SER B O 1
ATOM 1396 N N . GLN B 1 12 ? 34.421 42.195 123.251 1.00 48.97 10 GLN B N 1
ATOM 1397 C CA . GLN B 1 12 ? 33.630 42.534 122.085 1.00 47.49 10 GLN B CA 1
ATOM 1398 C C . GLN B 1 12 ? 33.730 41.464 120.985 1.00 47.41 10 GLN B C 1
ATOM 1399 O O . GLN B 1 12 ? 32.772 41.229 120.269 1.00 50.26 10 GLN B O 1
ATOM 1405 N N . LEU B 1 13 ? 34.871 40.803 120.865 1.00 45.37 11 LEU B N 1
ATOM 1406 C CA . LEU B 1 13 ? 35.006 39.758 119.861 1.00 46.81 11 LEU B CA 1
ATOM 1407 C C . LEU B 1 13 ? 34.091 38.555 120.144 1.00 52.17 11 LEU B C 1
ATOM 1408 O O . LEU B 1 13 ? 33.395 38.055 119.242 1.00 53.41 11 LEU B O 1
ATOM 1413 N N . GLN B 1 14 ? 34.086 38.088 121.392 1.00 51.05 12 GLN B N 1
ATOM 1414 C CA . GLN B 1 14 ? 33.180 37.013 121.773 1.00 53.04 12 GLN B CA 1
ATOM 1415 C C . GLN B 1 14 ? 31.714 37.393 121.589 1.00 56.87 12 GLN B C 1
ATOM 1416 O O . GLN B 1 14 ? 30.892 36.578 121.178 1.00 58.21 12 GLN B O 1
ATOM 1422 N N . SER B 1 15 ? 31.394 38.638 121.908 1.00 59.81 13 SER B N 1
ATOM 1423 C CA . SER B 1 15 ? 30.027 39.126 121.810 1.00 62.24 13 SER B CA 1
ATOM 1424 C C . SER B 1 15 ? 29.591 39.121 120.344 1.00 56.96 13 SER B C 1
ATOM 1425 O O . SER B 1 15 ? 28.479 38.711 120.001 1.00 55.63 13 SER B O 1
ATOM 1428 N N . LEU B 1 16 ? 30.501 39.560 119.487 1.00 53.03 14 LEU B N 1
ATOM 1429 C CA . LEU B 1 16 ? 30.251 39.621 118.065 1.00 52.51 14 LEU B CA 1
ATOM 1430 C C . LEU B 1 16 ? 30.011 38.218 117.546 1.00 54.21 14 LEU B C 1
ATOM 1431 O O . LEU B 1 16 ? 28.995 37.969 116.914 1.00 59.21 14 LEU B O 1
ATOM 1436 N N . TYR B 1 17 ? 30.942 37.304 117.824 1.00 48.43 15 TYR B N 1
ATOM 1437 C CA . TYR B 1 17 ? 30.765 35.906 117.447 1.00 48.37 15 TYR B CA 1
ATOM 1438 C C . TYR B 1 17 ? 29.401 35.367 117.904 1.00 53.19 15 TYR B C 1
ATOM 1439 O O . TYR B 1 17 ? 28.670 34.783 117.115 1.00 55.25 15 TYR B O 1
ATOM 1448 N N . ASP B 1 18 ? 29.051 35.595 119.166 1.00 55.47 16 ASP B N 1
ATOM 1449 C CA . ASP B 1 18 ? 27.779 35.119 119.707 1.00 59.88 16 ASP B CA 1
ATOM 1450 C C . ASP B 1 18 ? 26.564 35.703 119.005 1.00 60.42 16 ASP B C 1
ATOM 1451 O O . ASP B 1 18 ? 25.505 35.080 118.966 1.00 64.01 16 ASP B O 1
ATOM 1456 N N . SER B 1 19 ? 26.721 36.895 118.441 1.00 58.11 17 SER B N 1
ATOM 1457 C CA . SER B 1 19 ? 25.594 37.615 117.871 1.00 58.45 17 SER B CA 1
ATOM 1458 C C . SER B 1 19 ? 25.011 36.873 116.684 1.00 59.21 17 SER B C 1
ATOM 1459 O O . SER B 1 19 ? 23.839 37.074 116.333 1.00 63.51 17 SER B O 1
ATOM 1462 N N . GLN B 1 20 ? 25.841 36.025 116.076 1.00 61.55 18 GLN B N 1
ATOM 1463 C CA . GLN B 1 20 ? 25.478 35.267 114.882 1.00 64.47 18 GLN B CA 1
ATOM 1464 C C . GLN B 1 20 ? 25.607 36.091 113.597 1.00 64.59 18 GLN B C 1
ATOM 1465 O O . GLN B 1 20 ? 25.302 35.592 112.507 1.00 65.93 18 GLN B O 1
ATOM 1471 N N . ILE B 1 21 ? 26.033 37.349 113.732 1.00 55.87 19 ILE B N 1
ATOM 1472 C CA . ILE B 1 21 ? 26.228 38.219 112.570 1.00 54.27 19 ILE B CA 1
ATOM 1473 C C . ILE B 1 21 ? 27.026 37.595 111.406 1.00 56.35 19 ILE B C 1
ATOM 1474 O O . ILE B 1 21 ? 26.644 37.766 110.256 1.00 61.84 19 ILE B O 1
ATOM 1479 N N . PHE B 1 22 ? 28.112 36.879 111.684 1.00 50.82 20 PHE B N 1
ATOM 1480 C CA . PHE B 1 22 ? 28.868 36.269 110.601 1.00 54.09 20 PHE B CA 1
ATOM 1481 C C . PHE B 1 22 ? 28.228 34.955 110.144 1.00 59.60 20 PHE B C 1
ATOM 1482 O O . PHE B 1 22 ? 28.287 34.581 108.970 1.00 60.37 20 PHE B O 1
ATOM 1490 N N . HIS B 1 23 ? 27.594 34.268 111.080 1.00 60.35 21 HIS B N 1
ATOM 1491 C CA . HIS B 1 23 ? 26.953 33.019 110.761 1.00 65.55 21 HIS B CA 1
ATOM 1492 C C . HIS B 1 23 ? 25.784 33.235 109.800 1.00 70.81 21 HIS B C 1
ATOM 1493 O O . HIS B 1 23 ? 25.521 32.402 108.922 1.00 76.10 21 HIS B O 1
ATOM 1500 N N . ASN B 1 24 ? 25.072 34.345 109.968 1.00 70.58 22 ASN B N 1
ATOM 1501 C CA . ASN B 1 24 ? 23.896 34.620 109.134 1.00 72.75 22 ASN B CA 1
ATOM 1502 C C . ASN B 1 24 ? 24.219 35.534 107.965 1.00 70.10 22 ASN B C 1
ATOM 1503 O O . ASN B 1 24 ? 23.339 35.924 107.200 1.00 75.14 22 ASN B O 1
ATOM 1508 N N . TRP B 1 25 ? 25.485 35.909 107.860 1.00 63.29 23 TRP B N 1
ATOM 1509 C CA . TRP B 1 25 ? 25.967 36.617 106.695 1.00 63.51 23 TRP B CA 1
ATOM 1510 C C . TRP B 1 25 ? 25.991 35.621 105.533 1.00 69.30 23 TRP B C 1
ATOM 1511 O O . TRP B 1 25 ? 26.642 34.574 105.626 1.00 73.85 23 TRP B O 1
ATOM 1522 N N . ALA B 1 26 ? 25.297 35.928 104.441 1.00 69.12 24 ALA B N 1
ATOM 1523 C CA . ALA B 1 26 ? 25.160 34.957 103.349 1.00 73.33 24 ALA B CA 1
ATOM 1524 C C . ALA B 1 26 ? 26.470 34.781 102.587 1.00 76.70 24 ALA B C 1
ATOM 1525 O O . ALA B 1 26 ? 26.715 33.743 101.968 1.00 80.16 24 ALA B O 1
ATOM 1527 N N . LEU B 1 27 ? 27.297 35.814 102.606 1.00 75.05 25 LEU B N 1
ATOM 1528 C CA . LEU B 1 27 ? 28.589 35.755 101.947 1.00 70.67 25 LEU B CA 1
ATOM 1529 C C . LEU B 1 27 ? 29.453 34.688 102.601 1.00 70.58 25 LEU B C 1
ATOM 1530 O O . LEU B 1 27 ? 30.223 33.995 101.936 1.00 71.13 25 LEU B O 1
ATOM 1535 N N . CYS B 1 28 ? 29.329 34.584 103.919 1.00 71.35 26 CYS B N 1
ATOM 1536 C CA . CYS B 1 28 ? 30.321 33.904 104.750 1.00 68.19 26 CYS B CA 1
ATOM 1537 C C . CYS B 1 28 ? 30.098 32.407 104.795 1.00 69.78 26 CYS B C 1
ATOM 1538 O O . CYS B 1 28 ? 29.037 31.947 105.194 1.00 74.66 26 CYS B O 1
ATOM 1541 N N . GLN B 1 29 ? 31.107 31.653 104.381 1.00 69.25 27 GLN B N 1
ATOM 1542 C CA . GLN B 1 29 ? 31.011 30.198 104.316 1.00 70.55 27 GLN B CA 1
ATOM 1543 C C . GLN B 1 29 ? 31.074 29.577 105.704 1.00 65.77 27 GLN B C 1
ATOM 1544 O O . GLN B 1 29 ? 30.221 28.776 106.055 1.00 67.70 27 GLN B O 1
ATOM 1550 N N . ASP B 1 30 ? 32.081 29.938 106.492 1.00 61.24 28 ASP B N 1
ATOM 1551 C CA . ASP B 1 30 ? 32.172 29.441 107.867 1.00 63.20 28 ASP B CA 1
ATOM 1552 C C . ASP B 1 30 ? 33.000 30.343 108.775 1.00 59.15 28 ASP B C 1
ATOM 1553 O O . ASP B 1 30 ? 33.854 31.086 108.301 1.00 57.10 28 ASP B O 1
ATOM 1558 N N . VAL B 1 31 ? 32.741 30.247 110.080 1.00 60.13 29 VAL B N 1
ATOM 1559 C CA . VAL B 1 31 ? 33.280 31.160 111.100 1.00 54.53 29 VAL B CA 1
ATOM 1560 C C . VAL B 1 31 ? 34.042 30.366 112.141 1.00 56.32 29 VAL B C 1
ATOM 1561 O O . VAL B 1 31 ? 33.585 29.315 112.573 1.00 61.76 29 VAL B O 1
ATOM 1565 N N . HIS B 1 32 ? 35.186 30.871 112.577 1.00 55.21 30 HIS B N 1
ATOM 1566 C CA . HIS B 1 32 ? 35.966 30.154 113.576 1.00 56.67 30 HIS B CA 1
ATOM 1567 C C . HIS B 1 32 ? 36.633 31.058 114.588 1.00 58.86 30 HIS B C 1
ATOM 1568 O O . HIS B 1 32 ? 37.277 32.051 114.246 1.00 59.08 30 HIS B O 1
ATOM 1575 N N . LEU B 1 33 ? 36.482 30.689 115.848 1.00 60.78 31 LEU B N 1
ATOM 1576 C CA . LEU B 1 33 ? 37.018 31.469 116.942 1.00 56.64 31 LEU B CA 1
ATOM 1577 C C . LEU B 1 33 ? 38.233 30.723 117.466 1.00 59.80 31 LEU B C 1
ATOM 1578 O O . LEU B 1 33 ? 38.159 29.513 117.698 1.00 63.76 31 LEU B O 1
ATOM 1583 N N . ASN B 1 34 ? 39.354 31.416 117.655 1.00 57.10 32 ASN B N 1
ATOM 1584 C CA . ASN B 1 34 ? 40.551 30.703 118.075 1.00 57.55 32 ASN B CA 1
ATOM 1585 C C . ASN B 1 34 ? 40.429 30.205 119.516 1.00 60.34 32 ASN B C 1
ATOM 1586 O O . ASN B 1 34 ? 39.412 30.433 120.173 1.00 58.62 32 ASN B O 1
ATOM 1591 N N . ASP B 1 35 ? 41.437 29.498 120.005 1.00 64.55 33 ASP B N 1
ATOM 1592 C CA . ASP B 1 35 ? 41.307 28.861 121.311 1.00 68.15 33 ASP B CA 1
ATOM 1593 C C . ASP B 1 35 ? 41.282 29.871 122.453 1.00 67.32 33 ASP B C 1
ATOM 1594 O O . ASP B 1 35 ? 40.545 29.710 123.424 1.00 66.78 33 ASP B O 1
ATOM 1599 N N . GLU B 1 36 ? 42.077 30.923 122.303 1.00 67.31 34 GLU B N 1
ATOM 1600 C CA . GLU B 1 36 ? 42.101 32.028 123.242 1.00 69.39 34 GLU B CA 1
ATOM 1601 C C . GLU B 1 36 ? 40.866 32.911 123.090 1.00 66.74 34 GLU B C 1
ATOM 1602 O O . GLU B 1 36 ? 40.603 33.761 123.929 1.00 67.13 34 GLU B O 1
ATOM 1608 N N . LYS B 1 37 ? 40.109 32.693 122.017 1.00 65.50 35 LYS B N 1
ATOM 1609 C CA . LYS B 1 37 ? 39.009 33.576 121.609 1.00 62.84 35 LYS B CA 1
ATOM 1610 C C . LYS B 1 37 ? 39.467 35.024 121.383 1.00 64.63 35 LYS B C 1
ATOM 1611 O O . LYS B 1 37 ? 38.698 35.960 121.539 1.00 68.42 35 LYS B O 1
ATOM 1617 N N . ASP B 1 38 ? 40.736 35.159 121.005 1.00 65.57 36 ASP B N 1
ATOM 1618 C CA . ASP B 1 38 ? 41.403 36.398 120.621 1.00 63.60 36 ASP B CA 1
ATOM 1619 C C . ASP B 1 38 ? 41.118 36.744 119.197 1.00 59.60 36 ASP B C 1
ATOM 1620 O O . ASP B 1 38 ? 41.292 37.886 118.774 1.00 60.35 36 ASP B O 1
ATOM 1625 N N . GLY B 1 39 ? 40.752 35.732 118.426 1.00 55.55 37 GLY B N 1
ATOM 1626 C CA . GLY B 1 39 ? 40.760 35.882 116.993 1.00 47.93 37 GLY B CA 1
ATOM 1627 C C . GLY B 1 39 ? 39.688 35.066 116.334 1.00 48.04 37 GLY B C 1
ATOM 1628 O O . GLY B 1 39 ? 39.193 34.081 116.889 1.00 51.67 37 GLY B O 1
ATOM 1629 N N . LEU B 1 40 ? 39.341 35.497 115.130 1.00 46.81 38 LEU B N 1
ATOM 1630 C CA . LEU B 1 40 ? 38.186 34.994 114.410 1.00 49.59 38 LEU B CA 1
ATOM 1631 C C . LEU B 1 40 ? 38.546 34.836 112.949 1.00 48.79 38 LEU B C 1
ATOM 1632 O O . LEU B 1 40 ? 38.941 35.810 112.311 1.00 48.84 38 LEU B O 1
ATOM 1637 N N . LEU B 1 41 ? 38.413 33.624 112.415 1.00 49.84 39 LEU B N 1
ATOM 1638 C CA . LEU B 1 41 ? 38.663 33.393 110.989 1.00 48.52 39 LEU B CA 1
ATOM 1639 C C . LEU B 1 41 ? 37.346 33.320 110.224 1.00 50.97 39 LEU B C 1
ATOM 1640 O O . LEU B 1 41 ? 36.479 32.521 110.563 1.00 57.60 39 LEU B O 1
ATOM 1645 N N . LEU B 1 42 ? 37.187 34.152 109.202 1.00 46.48 40 LEU B N 1
ATOM 1646 C CA . LEU B 1 42 ? 35.989 34.108 108.374 1.00 48.16 40 LEU B CA 1
ATOM 1647 C C . LEU B 1 42 ? 36.384 33.592 107.015 1.00 50.85 40 LEU B C 1
ATOM 1648 O O . LEU B 1 42 ? 37.367 34.056 106.440 1.00 51.99 40 LEU B O 1
ATOM 1653 N N . ARG B 1 43 ? 35.638 32.632 106.490 1.00 52.73 41 ARG B N 1
ATOM 1654 C CA . ARG B 1 43 ? 35.896 32.183 105.134 1.00 53.28 41 ARG B CA 1
ATOM 1655 C C . ARG B 1 43 ? 34.720 32.576 104.284 1.00 56.52 41 ARG B C 1
ATOM 1656 O O . ARG B 1 43 ? 33.610 32.127 104.528 1.00 58.75 41 ARG B O 1
ATOM 1664 N N . LEU B 1 44 ? 34.961 33.423 103.294 1.00 56.66 42 LEU B N 1
ATOM 1665 C CA . LEU B 1 44 ? 33.883 33.885 102.446 1.00 63.12 42 LEU B CA 1
ATOM 1666 C C . LEU B 1 44 ? 33.562 32.854 101.403 1.00 71.42 42 LEU B C 1
ATOM 1667 O O . LEU B 1 44 ? 34.420 32.054 101.053 1.00 76.26 42 LEU B O 1
ATOM 1672 N N . ILE B 1 45 ? 32.319 32.854 100.929 1.00 75.71 43 ILE B N 1
ATOM 1673 C CA . ILE B 1 45 ? 31.900 31.903 99.904 1.00 80.78 43 ILE B CA 1
ATOM 1674 C C . ILE B 1 45 ? 32.569 32.307 98.613 1.00 85.30 43 ILE B C 1
ATOM 1675 O O . ILE B 1 45 ? 33.033 33.457 98.497 1.00 83.87 43 ILE B O 1
ATOM 1680 N N . PRO B 1 46 ? 32.628 31.367 97.644 1.00 91.75 44 PRO B N 1
ATOM 1681 C CA . PRO B 1 46 ? 33.181 31.645 96.313 1.00 95.93 44 PRO B CA 1
ATOM 1682 C C . PRO B 1 46 ? 32.629 32.924 95.686 1.00 100.58 44 PRO B C 1
ATOM 1683 O O . PRO B 1 46 ? 31.416 33.166 95.650 1.00 103.93 44 PRO B O 1
ATOM 1687 N N . THR B 1 47 ? 33.563 33.728 95.189 1.00 98.97 45 THR B N 1
ATOM 1688 C CA . THR B 1 47 ? 33.295 35.056 94.676 1.00 98.37 45 THR B CA 1
ATOM 1689 C C . THR B 1 47 ? 34.066 35.180 93.352 1.00 106.01 45 THR B C 1
ATOM 1690 O O . THR B 1 47 ? 35.175 34.657 93.231 1.00 107.64 45 THR B O 1
ATOM 1694 N N . ARG B 1 48 ? 33.484 35.834 92.349 1.00 110.60 46 ARG B N 1
ATOM 1695 C CA . ARG B 1 48 ? 34.184 36.018 91.075 1.00 114.97 46 ARG B CA 1
ATOM 1696 C C . ARG B 1 48 ? 34.661 37.459 90.879 1.00 114.94 46 ARG B C 1
ATOM 1697 O O . ARG B 1 48 ? 35.856 37.708 90.699 1.00 112.79 46 ARG B O 1
ATOM 1705 N N . GLN B 1 49 ? 33.708 38.385 90.820 1.00 118.30 47 GLN B N 1
ATOM 1706 C CA . GLN B 1 49 ? 33.981 39.824 90.899 1.00 118.05 47 GLN B CA 1
ATOM 1707 C C . GLN B 1 49 ? 33.718 40.408 92.300 1.00 112.69 47 GLN B C 1
ATOM 1708 O O . GLN B 1 49 ? 33.751 41.632 92.471 1.00 113.43 47 GLN B O 1
ATOM 1714 N N . LEU B 1 50 ? 33.399 39.513 93.248 1.00 106.91 48 LEU B N 1
ATOM 1715 C CA . LEU B 1 50 ? 33.065 39.776 94.681 1.00 96.56 48 LEU B CA 1
ATOM 1716 C C . LEU B 1 50 ? 31.558 39.710 94.982 1.00 94.15 48 LEU B C 1
ATOM 1717 O O . LEU B 1 50 ? 30.870 38.769 94.563 1.00 93.60 48 LEU B O 1
ATOM 1722 N N . LEU B 1 61 ? 37.244 30.223 87.485 1.00 120.35 59 LEU B N 1
ATOM 1723 C CA . LEU B 1 61 ? 38.053 31.411 87.759 1.00 117.63 59 LEU B CA 1
ATOM 1724 C C . LEU B 1 61 ? 37.646 32.032 89.100 1.00 111.25 59 LEU B C 1
ATOM 1725 O O . LEU B 1 61 ? 38.072 33.147 89.447 1.00 107.67 59 LEU B O 1
ATOM 1730 N N . LEU B 1 62 ? 36.852 31.268 89.856 1.00 109.05 60 LEU B N 1
ATOM 1731 C CA . LEU B 1 62 ? 36.351 31.659 91.190 1.00 103.09 60 LEU B CA 1
ATOM 1732 C C . LEU B 1 62 ? 37.457 31.808 92.245 1.00 92.10 60 LEU B C 1
ATOM 1733 O O . LEU B 1 62 ? 38.590 31.362 92.045 1.00 94.42 60 LEU B O 1
ATOM 1738 N N . ASN B 1 63 ? 37.134 32.481 93.342 1.00 80.33 61 ASN B N 1
ATOM 1739 C CA . ASN B 1 63 ? 38.082 32.660 94.435 1.00 74.48 61 ASN B CA 1
ATOM 1740 C C . ASN B 1 63 ? 37.509 32.204 95.789 1.00 75.13 61 ASN B C 1
ATOM 1741 O O . ASN B 1 63 ? 36.364 31.775 95.863 1.00 82.75 61 ASN B O 1
ATOM 1746 N N . HIS B 1 64 ? 38.308 32.270 96.856 1.00 66.73 62 HIS B N 1
ATOM 1747 C CA . HIS B 1 64 ? 37.807 32.065 98.214 1.00 63.12 62 HIS B CA 1
ATOM 1748 C C . HIS B 1 64 ? 38.577 33.008 99.109 1.00 57.93 62 HIS B C 1
ATOM 1749 O O . HIS B 1 64 ? 39.803 33.005 99.087 1.00 59.25 62 HIS B O 1
ATOM 1756 N N . ILE B 1 65 ? 37.881 33.823 99.891 1.00 52.16 63 ILE B N 1
ATOM 1757 C CA . ILE B 1 65 ? 38.569 34.864 100.639 1.00 47.62 63 ILE B CA 1
ATOM 1758 C C . ILE B 1 65 ? 38.614 34.491 102.104 1.00 47.32 63 ILE B C 1
ATOM 1759 O O . ILE B 1 65 ? 37.630 33.965 102.636 1.00 52.33 63 ILE B O 1
ATOM 1764 N N . GLU B 1 66 ? 39.763 34.712 102.740 1.00 41.03 64 GLU B N 1
ATOM 1765 C CA . GLU B 1 66 ? 39.900 34.444 104.159 1.00 40.74 64 GLU B CA 1
ATOM 1766 C C . GLU B 1 66 ? 40.305 35.702 104.913 1.00 41.40 64 GLU B C 1
ATOM 1767 O O . GLU B 1 66 ? 41.244 36.398 104.544 1.00 42.67 64 GLU B O 1
ATOM 1773 N N . LEU B 1 67 ? 39.566 35.991 105.970 1.00 43.55 65 LEU B N 1
ATOM 1774 C CA . LEU B 1 67 ? 39.858 37.115 106.837 1.00 41.81 65 LEU B CA 1
ATOM 1775 C C . LEU B 1 67 ? 40.180 36.600 108.222 1.00 45.18 65 LEU B C 1
ATOM 1776 O O . LEU B 1 67 ? 39.404 35.848 108.813 1.00 48.88 65 LEU B O 1
ATOM 1781 N N . TYR B 1 68 ? 41.335 36.978 108.742 1.00 42.50 66 TYR B N 1
ATOM 1782 C CA . TYR B 1 68 ? 41.648 36.609 110.107 1.00 43.45 66 TYR B CA 1
ATOM 1783 C C . TYR B 1 68 ? 41.602 37.876 110.935 1.00 44.47 66 TYR B C 1
ATOM 1784 O O . TYR B 1 68 ? 42.443 38.754 110.739 1.00 45.05 66 TYR B O 1
ATOM 1793 N N . LEU B 1 69 ? 40.630 37.986 111.838 1.00 43.66 67 LEU B N 1
ATOM 1794 C CA . LEU B 1 69 ? 40.493 39.188 112.677 1.00 42.21 67 LEU B CA 1
ATOM 1795 C C . LEU B 1 69 ? 41.305 38.993 113.945 1.00 42.58 67 LEU B C 1
ATOM 1796 O O . LEU B 1 69 ? 41.044 38.083 114.710 1.00 45.51 67 LEU B O 1
ATOM 1801 N N . THR B 1 70 ? 42.302 39.837 114.165 1.00 40.49 68 THR B N 1
ATOM 1802 C CA . THR B 1 70 ? 43.201 39.664 115.296 1.00 42.85 68 THR B CA 1
ATOM 1803 C C . THR B 1 70 ? 43.454 40.979 116.023 1.00 43.59 68 THR B C 1
ATOM 1804 O O . THR B 1 70 ? 43.069 42.056 115.559 1.00 43.16 68 THR B O 1
ATOM 1808 N N . TYR B 1 71 ? 44.094 40.868 117.182 1.00 43.03 69 TYR B N 1
ATOM 1809 C CA . TYR B 1 71 ? 44.466 42.022 117.974 1.00 40.69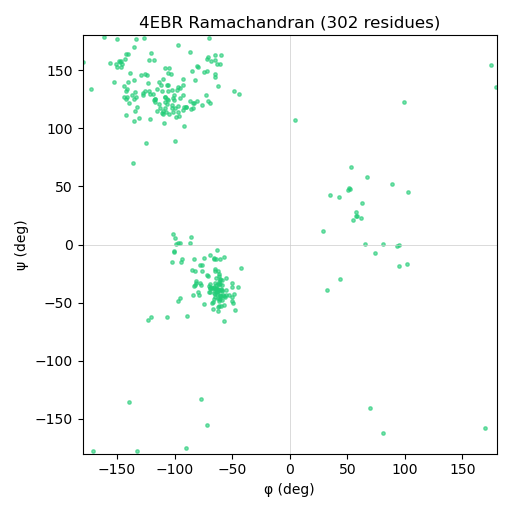 69 TYR B CA 1
ATOM 1810 C C . TYR B 1 71 ? 45.966 42.199 117.892 1.00 43.21 69 TYR B C 1
ATOM 1811 O O . TYR B 1 71 ? 46.728 41.264 118.162 1.00 48.58 69 TYR B O 1
ATOM 1820 N N . SER B 1 72 ? 46.412 43.388 117.520 1.00 40.76 70 SER B N 1
ATOM 1821 C CA . SER B 1 72 ? 47.838 43.652 117.573 1.00 40.02 70 SER B CA 1
ATOM 1822 C C . SER B 1 72 ? 48.184 44.104 118.975 1.00 43.06 70 SER B C 1
ATOM 1823 O O . SER B 1 72 ? 47.717 45.151 119.440 1.00 46.67 70 SER B O 1
ATOM 1826 N N . LYS B 1 73 ? 49.005 43.326 119.654 1.00 45.68 71 LYS B N 1
ATOM 1827 C CA . LYS B 1 73 ? 49.433 43.702 120.989 1.00 52.72 71 LYS B CA 1
ATOM 1828 C C . LYS B 1 73 ? 50.492 44.804 120.956 1.00 53.72 71 LYS B C 1
ATOM 1829 O O . LYS B 1 73 ? 50.706 45.481 121.956 1.00 56.56 71 LYS B O 1
ATOM 1835 N N . VAL B 1 74 ? 51.135 45.005 119.807 1.00 50.65 72 VAL B N 1
ATOM 1836 C CA . VAL B 1 74 ? 52.084 46.109 119.687 1.00 52.51 72 VAL B CA 1
ATOM 1837 C C . VAL B 1 74 ? 51.399 47.445 119.462 1.00 49.30 72 VAL B C 1
ATOM 1838 O O . VAL B 1 74 ? 51.844 48.446 119.998 1.00 55.55 72 VAL B O 1
ATOM 1842 N N . TYR B 1 75 ? 50.358 47.481 118.632 1.00 41.05 73 TYR B N 1
ATOM 1843 C CA . TYR B 1 75 ? 49.688 48.749 118.326 1.00 38.62 73 TYR B CA 1
ATOM 1844 C C . TYR B 1 75 ? 48.387 48.996 119.082 1.00 39.99 73 TYR B C 1
ATOM 1845 O O . TYR B 1 75 ? 47.795 50.074 118.968 1.00 40.35 73 TYR B O 1
ATOM 1854 N N . ASN B 1 76 ? 47.954 47.992 119.835 1.00 37.70 74 ASN B N 1
ATOM 1855 C CA . ASN B 1 76 ? 46.665 48.022 120.523 1.00 37.60 74 ASN B CA 1
ATOM 1856 C C . ASN B 1 76 ? 45.443 48.364 119.679 1.00 35.65 74 ASN B C 1
ATOM 1857 O O . ASN B 1 76 ? 44.626 49.187 120.070 1.00 41.27 74 ASN B O 1
ATOM 1862 N N . GLU B 1 77 ? 45.324 47.701 118.541 1.00 42.61 75 GLU B N 1
ATOM 1863 C CA . GLU B 1 77 ? 44.284 47.948 117.561 1.00 41.74 75 GLU B CA 1
ATOM 1864 C C . GLU B 1 77 ? 43.970 46.621 116.916 1.00 44.62 75 GLU B C 1
ATOM 1865 O O . GLU B 1 77 ? 44.827 45.718 116.903 1.00 45.87 75 GLU B O 1
ATOM 1871 N N . PRO B 1 78 ? 42.766 46.486 116.345 1.00 44.53 76 PRO B N 1
ATOM 1872 C CA . PRO B 1 78 ? 42.515 45.253 115.598 1.00 47.02 76 PRO B CA 1
ATOM 1873 C C . PRO B 1 78 ? 43.464 45.178 114.404 1.00 44.68 76 PRO B C 1
ATOM 1874 O O . PRO B 1 78 ? 43.972 46.192 113.924 1.00 43.82 76 PRO B O 1
ATOM 1878 N N . LEU B 1 79 ? 43.720 43.974 113.939 1.00 43.89 77 LEU B N 1
ATOM 1879 C CA . LEU B 1 79 ? 44.569 43.798 112.782 1.00 45.16 77 LEU B CA 1
ATOM 1880 C C . LEU B 1 79 ? 43.814 42.825 111.875 1.00 44.75 77 LEU B C 1
ATOM 1881 O O . LEU B 1 79 ? 43.507 41.719 112.290 1.00 45.06 77 LEU B O 1
ATOM 1886 N N . LEU B 1 80 ? 43.451 43.261 110.672 1.00 41.47 78 LEU B N 1
ATOM 1887 C CA . LEU B 1 80 ? 42.700 42.411 109.756 1.00 37.67 78 LEU B CA 1
ATOM 1888 C C . LEU B 1 80 ? 43.668 41.763 108.791 1.00 38.15 78 LEU B C 1
ATOM 1889 O O . LEU B 1 80 ? 44.305 42.447 107.984 1.00 37.06 78 LEU B O 1
ATOM 1894 N N . LEU B 1 81 ? 43.792 40.440 108.886 1.00 38.67 79 LEU B N 1
ATOM 1895 C CA . LEU B 1 81 ? 44.688 39.693 108.018 1.00 37.82 79 LEU B CA 1
ATOM 1896 C C . LEU B 1 81 ? 43.941 39.094 106.828 1.00 40.66 79 LEU B C 1
ATOM 1897 O O . LEU B 1 81 ? 42.861 38.529 106.970 1.00 45.02 79 LEU B O 1
ATOM 1902 N N . LEU B 1 82 ? 44.522 39.220 105.650 1.00 41.92 80 LEU B N 1
ATOM 1903 C CA . LEU B 1 82 ? 43.821 38.892 104.420 1.00 42.56 80 LEU B CA 1
ATOM 1904 C C . LEU B 1 82 ? 44.609 37.884 103.596 1.00 43.86 80 LEU B C 1
ATOM 1905 O O . LEU B 1 82 ? 45.823 38.027 103.411 1.00 44.46 80 LEU B O 1
ATOM 1910 N N . ARG B 1 83 ? 43.939 36.841 103.130 1.00 44.75 81 ARG B N 1
ATOM 1911 C CA . ARG B 1 83 ? 44.506 36.042 102.047 1.00 45.19 81 ARG B CA 1
ATOM 1912 C C . ARG B 1 83 ? 43.408 35.506 101.163 1.00 44.57 81 ARG B C 1
ATOM 1913 O O . ARG B 1 83 ? 42.263 35.350 101.597 1.00 43.83 81 ARG B O 1
ATOM 1921 N N . ILE B 1 84 ? 43.760 35.272 99.906 1.00 42.92 82 ILE B N 1
ATOM 1922 C CA . ILE B 1 84 ? 42.777 34.906 98.909 1.00 43.63 82 ILE B CA 1
ATOM 1923 C C . ILE B 1 84 ? 43.214 33.730 98.058 1.00 45.83 82 ILE B C 1
ATOM 1924 O O . ILE B 1 84 ? 44.305 33.741 97.470 1.00 47.85 82 ILE B O 1
ATOM 1929 N N . TRP B 1 85 ? 42.376 32.705 97.978 1.00 41.39 83 TRP B N 1
ATOM 1930 C CA . TRP B 1 85 ? 42.700 31.594 97.083 1.00 47.81 83 TRP B CA 1
ATOM 1931 C C . TRP B 1 85 ? 42.186 31.874 95.680 1.00 46.82 83 TRP B C 1
ATOM 1932 O O . TRP B 1 85 ? 41.006 32.133 95.504 1.00 45.71 83 TRP B O 1
ATOM 1943 N N . GLU B 1 86 ? 43.050 31.847 94.671 1.00 46.44 84 GLU B N 1
ATOM 1944 C CA . GLU B 1 86 ? 42.521 31.972 93.320 1.00 51.75 84 GLU B CA 1
ATOM 1945 C C . GLU B 1 86 ? 42.637 30.697 92.530 1.00 56.70 84 GLU B C 1
ATOM 1946 O O . GLU B 1 86 ? 43.604 29.956 92.672 1.00 59.54 84 GLU B O 1
ATOM 1952 N N . GLU B 1 87 ? 41.624 30.428 91.717 1.00 60.44 85 GLU B N 1
ATOM 1953 C CA . GLU B 1 87 ? 41.707 29.350 90.747 1.00 64.31 85 GLU B CA 1
ATOM 1954 C C . GLU B 1 87 ? 42.218 29.943 89.446 1.00 64.75 85 GLU B C 1
ATOM 1955 O O . GLU B 1 87 ? 41.825 31.032 89.046 1.00 67.54 85 GLU B O 1
ATOM 1961 N N . LYS B 1 88 ? 43.131 29.241 88.803 1.00 64.30 86 LYS B N 1
ATOM 1962 C CA . LYS B 1 88 ? 43.788 29.780 87.635 1.00 65.46 86 LYS B CA 1
ATOM 1963 C C . LYS B 1 88 ? 43.945 28.629 86.656 1.00 67.52 86 LYS B C 1
ATOM 1964 O O . LYS B 1 88 ? 44.327 27.538 87.047 1.00 71.35 86 LYS B O 1
ATOM 1970 N N . SER B 1 89 ? 43.620 28.847 85.391 1.00 67.54 87 SER B N 1
ATOM 1971 C CA . SER B 1 89 ? 43.748 27.783 84.406 1.00 65.74 87 SER B CA 1
ATOM 1972 C C . SER B 1 89 ? 45.183 27.775 83.940 1.00 63.69 87 SER B C 1
ATOM 1973 O O . SER B 1 89 ? 45.666 28.748 83.370 1.00 63.84 87 SER B O 1
ATOM 1976 N N . ILE B 1 90 ? 45.869 26.670 84.198 1.00 61.73 88 ILE B N 1
ATOM 1977 C CA . ILE B 1 90 ? 47.267 26.549 83.848 1.00 58.83 88 ILE B CA 1
ATOM 1978 C C . ILE B 1 90 ? 47.416 25.455 82.808 1.00 63.09 88 ILE B C 1
ATOM 1979 O O . ILE B 1 90 ? 47.127 24.286 83.072 1.00 65.60 88 ILE B O 1
ATOM 1984 N N . ASP B 1 91 ? 47.837 25.848 81.613 1.00 64.28 89 ASP B N 1
ATOM 1985 C CA . ASP B 1 91 ? 47.976 24.926 80.496 1.00 66.70 89 ASP B CA 1
ATOM 1986 C C . ASP B 1 91 ? 46.636 24.272 80.205 1.00 67.56 89 ASP B C 1
ATOM 1987 O O . ASP B 1 91 ? 46.577 23.176 79.641 1.00 71.13 89 ASP B O 1
ATOM 1992 N N . GLY B 1 92 ? 45.561 24.959 80.587 1.00 65.69 90 GLY B N 1
ATOM 1993 C CA . GLY B 1 92 ? 44.213 24.463 80.386 1.00 64.87 90 GLY B CA 1
ATOM 1994 C C . GLY B 1 92 ? 43.691 23.704 81.593 1.00 64.25 90 GLY B C 1
ATOM 1995 O O . GLY B 1 92 ? 42.562 23.227 81.590 1.00 66.17 90 GLY B O 1
ATOM 1996 N N . ILE B 1 93 ? 44.514 23.574 82.627 1.00 61.01 91 ILE B N 1
ATOM 1997 C CA . ILE B 1 93 ? 44.107 22.835 83.808 1.00 60.81 91 ILE B CA 1
ATOM 1998 C C . ILE B 1 93 ? 43.804 23.772 84.968 1.00 62.33 91 ILE B C 1
ATOM 1999 O O . ILE B 1 93 ? 44.663 24.543 85.399 1.00 59.97 91 ILE B O 1
ATOM 2004 N N . PRO B 1 94 ? 42.575 23.713 85.480 1.00 65.23 92 PRO B N 1
ATOM 2005 C CA . PRO B 1 94 ? 42.256 24.485 86.681 1.00 63.53 92 PRO B CA 1
ATOM 2006 C C . PRO B 1 94 ? 43.115 24.091 87.868 1.00 60.96 92 PRO B C 1
ATOM 2007 O O . PRO B 1 94 ? 43.210 22.921 88.208 1.00 58.53 92 PRO B O 1
ATOM 2019 N N . THR B 1 96 ? 44.750 25.761 91.853 1.00 54.59 94 THR B N 1
ATOM 2020 C CA . THR B 1 96 ? 44.570 26.743 92.903 1.00 53.07 94 THR B CA 1
ATOM 2021 C C . THR B 1 96 ? 45.903 27.256 93.411 1.00 50.22 94 THR B C 1
ATOM 2022 O O . THR B 1 96 ? 46.834 26.479 93.610 1.00 47.98 94 THR B O 1
ATOM 2026 N N . LYS B 1 97 ? 45.987 28.570 93.611 1.00 47.87 95 LYS B N 1
ATOM 2027 C CA . LYS B 1 97 ? 47.143 29.167 94.270 1.00 48.37 95 LYS B CA 1
ATOM 2028 C C . LYS B 1 97 ? 46.721 30.292 95.206 1.00 47.16 95 LYS B C 1
ATOM 2029 O O . LYS B 1 97 ? 45.596 30.794 95.141 1.00 48.61 95 LYS B O 1
ATOM 2035 N N . LEU B 1 98 ? 47.640 30.670 96.084 1.00 47.12 96 LEU B N 1
ATOM 2036 C CA . LEU B 1 98 ? 47.435 31.779 96.992 1.00 46.44 96 LEU B CA 1
ATOM 2037 C C . LEU B 1 98 ? 47.629 33.050 96.192 1.00 43.89 96 LEU B C 1
ATOM 2038 O O . LEU B 1 98 ? 48.626 33.194 95.529 1.00 43.57 96 LEU B O 1
ATOM 2051 N N . LEU B 1 100 ? 48.740 36.589 95.009 1.00 56.83 98 LEU B N 1
ATOM 2052 C CA . LEU B 1 100 ? 49.828 37.537 95.270 1.00 61.63 98 LEU B CA 1
ATOM 2053 C C . LEU B 1 100 ? 49.314 38.940 95.597 1.00 64.88 98 LEU B C 1
ATOM 2054 O O . LEU B 1 100 ? 48.326 39.380 95.018 1.00 67.45 98 LEU B O 1
ATOM 2059 N N . PRO B 1 101 ? 50.011 39.668 96.487 1.00 66.66 99 PRO B N 1
ATOM 2060 C CA . PRO B 1 101 ? 49.489 40.941 97.004 1.00 68.27 99 PRO B CA 1
ATOM 2061 C C . PRO B 1 101 ? 49.147 41.965 95.926 1.00 72.53 99 PRO B C 1
ATOM 2062 O O . PRO B 1 101 ? 48.084 42.584 96.005 1.00 73.80 99 PRO B O 1
ATOM 2066 N N . THR B 1 102 ? 50.017 42.142 94.941 1.00 75.23 100 THR B N 1
ATOM 2067 C CA . THR B 1 102 ? 49.779 43.154 93.914 1.00 82.39 100 THR B CA 1
ATOM 2068 C C . THR B 1 102 ? 48.463 42.902 93.172 1.00 84.09 100 THR B C 1
ATOM 2069 O O . THR B 1 102 ? 47.802 43.845 92.716 1.00 87.36 100 THR B O 1
ATOM 2073 N N . ASP B 1 103 ? 48.090 41.627 93.070 1.00 80.14 101 ASP B N 1
ATOM 2074 C CA . ASP B 1 103 ? 46.822 41.235 92.475 1.00 76.14 101 ASP B CA 1
ATOM 2075 C C . ASP B 1 103 ? 45.650 41.454 93.445 1.00 72.05 101 ASP B C 1
ATOM 2076 O O . ASP B 1 103 ? 44.531 41.763 93.023 1.00 69.62 101 ASP B O 1
ATOM 2081 N N . ILE B 1 104 ? 45.907 41.279 94.740 1.00 68.76 102 ILE B N 1
ATOM 2082 C CA . ILE B 1 104 ? 44.902 41.578 95.742 1.00 68.24 102 ILE B CA 1
ATOM 2083 C C . ILE B 1 104 ? 44.632 43.071 95.652 1.00 75.74 102 ILE B C 1
ATOM 2084 O O . ILE B 1 104 ? 43.493 43.527 95.764 1.00 76.47 102 ILE B O 1
ATOM 2089 N N . GLU B 1 105 ? 45.700 43.825 95.418 1.00 80.83 103 GLU B N 1
ATOM 2090 C CA . GLU B 1 105 ? 45.603 45.261 95.261 1.00 83.65 103 GLU B CA 1
ATOM 2091 C C . GLU B 1 105 ? 44.796 45.647 94.047 1.00 84.72 103 GLU B C 1
ATOM 2092 O O . GLU B 1 105 ? 44.226 46.717 94.018 1.00 90.38 103 GLU B O 1
ATOM 2098 N N . SER B 1 106 ? 44.790 44.817 93.018 1.00 82.82 104 SER B N 1
ATOM 2099 C CA . SER B 1 106 ? 43.923 45.085 91.876 1.00 87.04 104 SER B CA 1
ATOM 2100 C C . SER B 1 106 ? 42.486 44.596 92.088 1.00 88.66 104 SER B C 1
ATOM 2101 O O . SER B 1 106 ? 41.537 45.232 91.627 1.00 93.36 104 SER B O 1
ATOM 2104 N N . LEU B 1 107 ? 42.332 43.469 92.778 1.00 85.32 105 LEU B N 1
ATOM 2105 C CA . LEU B 1 107 ? 41.029 42.819 92.909 1.00 84.22 105 LEU B CA 1
ATOM 2106 C C . LEU B 1 107 ? 40.026 43.727 93.603 1.00 86.73 105 LEU B C 1
ATOM 2107 O O . LEU B 1 107 ? 38.862 43.803 93.220 1.00 89.27 105 LEU B O 1
ATOM 2112 N N . LEU B 1 108 ? 40.598 44.558 94.476 1.00 132.45 106 LEU B N 1
ATOM 2113 C CA . LEU B 1 108 ? 39.893 45.466 95.375 1.00 131.69 106 LEU B CA 1
ATOM 2114 C C . LEU B 1 108 ? 39.702 46.939 94.990 1.00 136.02 106 LEU B C 1
ATOM 2115 O O . LEU B 1 108 ? 38.613 47.478 95.116 1.00 137.69 106 LEU B O 1
ATOM 2120 N N . ASP B 1 109 ? 40.764 47.600 94.561 1.00 137.93 107 ASP B N 1
ATOM 2121 C CA . ASP B 1 109 ? 40.772 49.031 94.466 1.00 141.41 107 ASP B CA 1
ATOM 2122 C C . ASP B 1 109 ? 39.670 49.303 93.491 1.00 147.61 107 ASP B C 1
ATOM 2123 O O . ASP B 1 109 ? 39.031 50.354 93.537 1.00 148.83 107 ASP B O 1
ATOM 2128 N N . VAL B 1 110 ? 39.449 48.360 92.584 1.00 152.02 108 VAL B N 1
ATOM 2129 C CA . VAL B 1 110 ? 38.494 48.655 91.532 1.00 158.48 108 VAL B CA 1
ATOM 2130 C C . VAL B 1 110 ? 37.339 49.359 92.264 1.00 159.37 108 VAL B C 1
ATOM 2131 O O . VAL B 1 110 ? 36.542 50.082 91.661 1.00 162.94 108 VAL B O 1
ATOM 2135 N N . GLN B 1 111 ? 37.284 49.137 93.580 1.00 155.77 109 GLN B N 1
ATOM 2136 C CA . GLN B 1 111 ? 36.547 49.984 94.524 1.00 153.56 109 GLN B CA 1
ATOM 2137 C C . GLN B 1 111 ? 37.400 50.117 95.786 1.00 149.74 109 GLN B C 1
ATOM 2138 O O . GLN B 1 111 ? 38.013 49.139 96.223 1.00 147.77 109 GLN B O 1
ATOM 2144 N N . GLY B 1 112 ? 37.438 51.312 96.374 1.00 148.46 110 GLY B N 1
ATOM 2145 C CA . GLY B 1 112 ? 38.329 51.571 97.494 1.00 144.62 110 GLY B CA 1
ATOM 2146 C C . GLY B 1 112 ? 39.787 51.539 97.065 1.00 146.12 110 GLY B C 1
ATOM 2147 O O . GLY B 1 112 ? 40.579 50.759 97.601 1.00 143.66 110 GLY B O 1
ATOM 2148 N N . LYS B 1 113 ? 40.139 52.403 96.108 1.00 149.83 111 LYS B N 1
ATOM 2149 C CA . LYS B 1 113 ? 41.444 52.388 95.422 1.00 150.73 111 LYS B CA 1
ATOM 2150 C C . LYS B 1 113 ? 42.627 52.651 96.356 1.00 146.74 111 LYS B C 1
ATOM 2151 O O . LYS B 1 113 ? 43.793 52.577 95.957 1.00 145.84 111 LYS B O 1
ATOM 2157 N N . PHE B 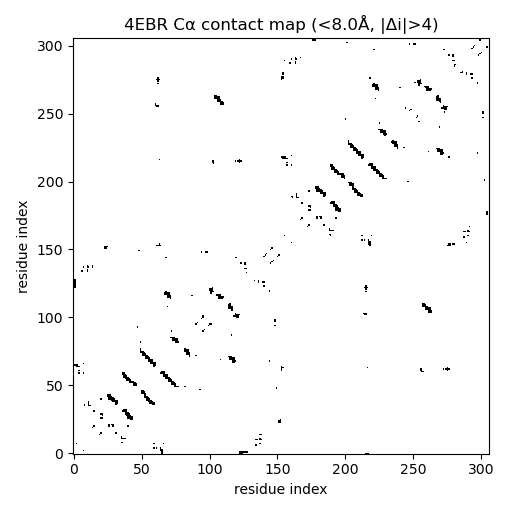1 114 ? 42.352 52.953 97.616 1.00 144.30 112 PHE B N 1
ATOM 2158 C CA . PHE B 1 114 ? 43.445 53.329 98.505 1.00 141.58 112 PHE B CA 1
ATOM 2159 C C . PHE B 1 114 ? 43.822 52.247 99.509 1.00 138.12 112 PHE B C 1
ATOM 2160 O O . PHE B 1 114 ? 42.984 51.783 100.282 1.00 139.41 112 PHE B O 1
ATOM 2168 N N . GLN B 1 115 ? 45.096 51.862 99.502 1.00 132.56 113 GLN B N 1
ATOM 2169 C CA . GLN B 1 115 ? 45.630 51.006 100.556 1.00 125.28 113 GLN B CA 1
ATOM 2170 C C . GLN B 1 115 ? 46.711 51.804 101.285 1.00 120.45 113 GLN B C 1
ATOM 2171 O O . GLN B 1 115 ? 47.627 52.355 100.663 1.00 121.40 113 GLN B O 1
ATOM 2177 N N . LEU B 1 116 ? 46.510 51.956 102.589 1.00 113.86 114 LEU B N 1
ATOM 2178 C CA . LEU B 1 116 ? 47.338 52.812 103.429 1.00 105.66 114 LEU B CA 1
ATOM 2179 C C . LEU B 1 116 ? 48.719 52.257 103.754 1.00 101.30 114 LEU B C 1
ATOM 2180 O O . LEU B 1 116 ? 48.908 51.046 103.870 1.00 98.47 114 LEU B O 1
ATOM 2185 N N . GLY B 1 117 ? 49.675 53.164 103.917 1.00 99.73 115 GLY B N 1
ATOM 2186 C CA . GLY B 1 117 ? 50.967 52.834 104.493 1.00 96.86 115 GLY B CA 1
ATOM 2187 C C . GLY B 1 117 ? 51.895 51.972 103.656 1.00 95.74 115 GLY B C 1
ATOM 2188 O O . GLY B 1 117 ? 51.987 52.136 102.438 1.00 99.49 115 GLY B O 1
ATOM 2189 N N . LEU B 1 118 ? 52.579 51.046 104.322 1.00 89.41 116 LEU B N 1
ATOM 2190 C CA . LEU B 1 118 ? 53.597 50.234 103.674 1.00 89.16 116 LEU B CA 1
ATOM 2191 C C . LEU B 1 118 ? 53.100 48.800 103.510 1.00 89.14 116 LEU B C 1
ATOM 2192 O O . LEU B 1 118 ? 52.247 48.340 104.274 1.00 87.94 116 LEU B O 1
ATOM 2197 N N . ASP B 1 119 ? 53.598 48.120 102.483 1.00 89.33 117 ASP B N 1
ATOM 2198 C CA . ASP B 1 119 ? 53.159 46.763 102.222 1.00 87.53 117 ASP B CA 1
ATOM 2199 C C . ASP B 1 119 ? 53.566 45.961 103.436 1.00 76.56 117 ASP B C 1
ATOM 2200 O O . ASP B 1 119 ? 54.672 46.122 103.950 1.00 75.30 117 ASP B O 1
ATOM 2205 N N . THR B 1 120 ? 52.673 45.102 103.907 1.00 69.29 118 THR B N 1
ATOM 2206 C CA . THR B 1 120 ? 52.947 44.395 105.129 1.00 62.77 118 THR B CA 1
ATOM 2207 C C . THR B 1 120 ? 52.446 42.973 105.089 1.00 63.31 118 THR B C 1
ATOM 2208 O O . THR B 1 120 ? 51.251 42.705 105.099 1.00 65.84 118 THR B O 1
ATOM 2212 N N . ILE B 1 121 ? 53.383 42.052 105.072 1.00 45.30 119 ILE B N 1
ATOM 2213 C CA . ILE B 1 121 ? 53.054 40.651 105.057 1.00 45.78 119 ILE B CA 1
ATOM 2214 C C . ILE B 1 121 ? 53.174 40.209 106.498 1.00 48.34 119 ILE B C 1
ATOM 2215 O O . ILE B 1 121 ? 54.144 40.559 107.179 1.00 52.70 119 ILE B O 1
ATOM 2220 N N . ILE B 1 122 ? 52.171 39.484 106.980 1.00 45.15 120 ILE B N 1
ATOM 2221 C CA . ILE B 1 122 ? 52.253 38.887 108.306 1.00 46.37 120 ILE B CA 1
ATOM 2222 C C . ILE B 1 122 ? 52.408 37.409 108.104 1.00 46.48 120 ILE B C 1
ATOM 2223 O O . ILE B 1 122 ? 51.612 36.803 107.387 1.00 40.83 120 ILE B O 1
ATOM 2228 N N . ASN B 1 123 ? 53.431 36.828 108.726 1.00 49.67 121 ASN B N 1
ATOM 2229 C CA . ASN B 1 123 ? 53.675 35.394 108.626 1.00 49.20 121 ASN B CA 1
ATOM 2230 C C . ASN B 1 123 ? 53.181 34.674 109.867 1.00 51.89 121 ASN B C 1
ATOM 2231 O O . ASN B 1 123 ? 53.704 34.855 110.968 1.00 54.12 121 ASN B O 1
ATOM 2236 N N . LEU B 1 124 ? 52.162 33.854 109.674 1.00 52.75 122 LEU B N 1
ATOM 2237 C CA . LEU B 1 124 ? 51.530 33.117 110.754 1.00 55.63 122 LEU B CA 1
ATOM 2238 C C . LEU B 1 124 ? 51.885 31.638 110.603 1.00 59.22 122 LEU B C 1
ATOM 2239 O O . LEU B 1 124 ? 51.333 30.939 109.746 1.00 58.25 122 LEU B O 1
ATOM 2244 N N . GLU B 1 125 ? 52.798 31.160 111.438 1.00 62.15 123 GLU B N 1
ATOM 2245 C CA . GLU B 1 125 ? 53.200 29.760 111.419 1.00 65.00 123 GLU B CA 1
ATOM 2246 C C . GLU B 1 125 ? 53.393 29.202 110.004 1.00 63.22 123 GLU B C 1
ATOM 2247 O O . GLU B 1 125 ? 52.978 28.083 109.701 1.00 68.70 123 GLU B O 1
ATOM 2253 N N . GLY B 1 126 ? 53.989 29.991 109.124 1.00 56.67 124 GLY B N 1
ATOM 2254 C CA . GLY B 1 126 ? 54.270 29.504 107.795 1.00 57.66 124 GLY B CA 1
ATOM 2255 C C . GLY B 1 126 ? 53.296 29.991 106.748 1.00 61.68 124 GLY B C 1
ATOM 2256 O O . GLY B 1 126 ? 53.601 29.919 105.560 1.00 64.85 124 GLY B O 1
ATOM 2257 N N . SER B 1 127 ? 52.135 30.490 107.173 1.00 60.75 125 SER B N 1
ATOM 2258 C CA . SER B 1 127 ? 51.159 31.016 106.223 1.00 57.82 125 SER B CA 1
ATOM 2259 C C . SER B 1 127 ? 51.363 32.523 106.029 1.00 55.98 125 SER B C 1
ATOM 2260 O O . SER B 1 127 ? 51.707 33.235 106.967 1.00 59.23 125 SER B O 1
ATOM 2263 N N . VAL B 1 128 ? 51.181 32.988 104.796 1.00 49.76 126 VAL B N 1
ATOM 2264 C CA . VAL B 1 128 ? 51.409 34.383 104.437 1.00 43.55 126 VAL B CA 1
ATOM 2265 C C . VAL B 1 128 ? 50.106 35.165 104.320 1.00 38.77 126 VAL B C 1
ATOM 2266 O O . VAL B 1 128 ? 49.231 34.836 103.506 1.00 42.92 126 VAL B O 1
ATOM 2270 N N . TRP B 1 129 ? 49.981 36.206 105.133 1.00 41.18 127 TRP B N 1
ATOM 2271 C CA . TRP B 1 129 ? 48.792 37.045 105.125 1.00 40.63 127 TRP B CA 1
ATOM 2272 C C . TRP B 1 129 ? 49.147 38.490 104.840 1.00 43.59 127 TRP B C 1
ATOM 2273 O O . TRP B 1 129 ? 50.273 38.941 105.103 1.00 44.49 127 TRP B O 1
ATOM 2284 N N . TYR B 1 130 ? 48.123 39.208 104.378 1.00 43.83 128 TYR B N 1
ATOM 2285 C CA . TYR B 1 130 ? 48.173 40.614 104.008 1.00 45.14 128 TYR B CA 1
ATOM 2286 C C . TYR B 1 130 ? 47.588 41.432 105.142 1.00 43.33 128 TYR B C 1
ATOM 2287 O O . TYR B 1 130 ? 46.483 41.150 105.613 1.00 39.00 128 TYR B O 1
ATOM 2296 N N . SER B 1 131 ? 48.313 42.446 105.595 1.00 45.74 129 SER B N 1
ATOM 2297 C CA . SER B 1 131 ? 47.715 43.360 106.545 1.00 46.12 129 SER B CA 1
ATOM 2298 C C . SER B 1 131 ? 46.762 44.293 105.785 1.00 43.60 129 SER B C 1
ATOM 2299 O O . SER B 1 131 ? 47.177 45.027 104.897 1.00 42.83 129 SER B O 1
ATOM 2302 N N . PHE B 1 132 ? 45.485 44.300 106.130 1.00 43.15 130 PHE B N 1
ATOM 2303 C CA . PHE B 1 132 ? 44.555 45.130 105.369 1.00 43.61 130 PHE B CA 1
ATOM 2304 C C . PHE B 1 132 ? 44.287 46.465 106.036 1.00 42.77 130 PHE B C 1
ATOM 2305 O O . PHE B 1 132 ? 43.808 46.509 107.161 1.00 44.21 130 PHE B O 1
ATOM 2313 N N . HIS B 1 133 ? 44.625 47.552 105.354 1.00 45.12 131 HIS B N 1
ATOM 2314 C CA . HIS B 1 133 ? 44.507 48.908 105.925 1.00 47.64 131 HIS B CA 1
ATOM 2315 C C . HIS B 1 133 ? 43.919 49.935 104.964 1.00 49.31 131 HIS B C 1
ATOM 2316 O O . HIS B 1 133 ? 44.632 50.820 104.515 1.00 49.35 131 HIS B O 1
ATOM 2323 N N . PRO B 1 134 ? 42.627 49.830 104.650 1.00 48.62 132 PRO B N 1
ATOM 2324 C CA . PRO B 1 134 ? 42.063 50.833 103.750 1.00 54.02 132 PRO B CA 1
ATOM 2325 C C . PRO B 1 134 ? 42.185 52.228 104.353 1.00 59.69 132 PRO B C 1
ATOM 2326 O O . PRO B 1 134 ? 42.404 53.198 103.629 1.00 64.40 132 PRO B O 1
ATOM 2330 N N . CYS B 1 135 ? 42.077 52.323 105.675 1.00 59.48 133 CYS B N 1
ATOM 2331 C CA . CYS B 1 135 ? 42.084 53.627 106.325 1.00 60.14 133 CYS B CA 1
ATOM 2332 C C . CYS B 1 135 ? 42.657 53.602 107.747 1.00 62.27 133 CYS B C 1
ATOM 2333 O O . CYS B 1 135 ? 43.021 52.550 108.277 1.00 62.95 133 CYS B O 1
ATOM 2336 N N . ASP B 1 136 ? 42.727 54.792 108.338 1.00 62.68 134 ASP B N 1
ATOM 2337 C CA . ASP B 1 136 ? 43.247 55.019 109.672 1.00 58.05 134 ASP B CA 1
ATOM 2338 C C . ASP B 1 136 ? 42.142 54.671 110.648 1.00 57.33 134 ASP B C 1
ATOM 2339 O O . ASP B 1 136 ? 41.056 55.230 110.620 1.00 61.98 134 ASP B O 1
ATOM 2344 N N . THR B 1 137 ? 42.436 53.757 111.544 1.00 56.77 135 THR B N 1
ATOM 2345 C CA . THR B 1 137 ? 41.493 53.334 112.565 1.00 53.01 135 THR B CA 1
ATOM 2346 C C . THR B 1 137 ? 41.042 54.478 113.502 1.00 52.38 135 THR B C 1
ATOM 2347 O O . THR B 1 137 ? 40.072 54.334 114.243 1.00 51.97 135 THR B O 1
ATOM 2351 N N . SER B 1 138 ? 41.727 55.620 113.463 1.00 53.71 136 SER B N 1
ATOM 2352 C CA . SER B 1 138 ? 41.342 56.770 114.285 1.00 54.11 136 SER B CA 1
ATOM 2353 C C . SER B 1 138 ? 39.974 57.363 113.938 1.00 53.44 136 SER B C 1
ATOM 2354 O O . SER B 1 138 ? 39.454 58.186 114.687 1.00 53.35 136 SER B O 1
ATOM 2357 N N . CYS B 1 139 ? 39.406 56.966 112.800 1.00 51.49 137 CYS B N 1
ATOM 2358 C CA . CYS B 1 139 ? 38.095 57.456 112.376 1.00 50.04 137 CYS B CA 1
ATOM 2359 C C . CYS B 1 139 ? 37.053 56.972 113.362 1.00 61.70 137 CYS B C 1
ATOM 2360 O O . CYS B 1 139 ? 36.075 57.657 113.645 1.00 68.38 137 CYS B O 1
ATOM 2363 N N . ILE B 1 140 ? 37.297 55.783 113.892 1.00 53.88 138 ILE B N 1
ATOM 2364 C CA . ILE B 1 140 ? 36.350 55.048 114.715 1.00 50.59 138 ILE B CA 1
ATOM 2365 C C . ILE B 1 140 ? 36.137 55.660 116.105 1.00 52.29 138 ILE B C 1
ATOM 2366 O O . ILE B 1 140 ? 35.072 55.482 116.691 1.00 51.19 138 ILE B O 1
ATOM 2371 N N . VAL B 1 141 ? 37.128 56.380 116.632 1.00 55.50 139 VAL B N 1
ATOM 2372 C CA . VAL B 1 141 ? 36.967 57.001 117.950 1.00 64.35 139 VAL B CA 1
ATOM 2373 C C . VAL B 1 141 ? 36.751 58.510 117.927 1.00 75.90 139 VAL B C 1
ATOM 2374 O O . VAL B 1 141 ? 37.269 59.224 117.062 1.00 79.36 139 VAL B O 1
ATOM 2378 N N . GLY B 1 142 ? 35.977 58.980 118.901 1.00 84.08 140 GLY B N 1
ATOM 2379 C CA . GLY B 1 142 ? 35.771 60.401 119.106 1.00 95.52 140 GLY B CA 1
ATOM 2380 C C . GLY B 1 142 ? 36.808 60.954 120.064 1.00 105.41 140 GLY B C 1
ATOM 2381 O O . GLY B 1 142 ? 37.719 60.240 120.497 1.00 103.47 140 GLY B O 1
ATOM 2382 N N . ASP B 1 143 ? 36.669 62.229 120.406 1.00 115.73 141 ASP B N 1
ATOM 2383 C CA . ASP B 1 143 ? 37.652 62.895 121.252 1.00 125.43 141 ASP B CA 1
ATOM 2384 C C . ASP B 1 143 ? 37.795 62.244 122.628 1.00 125.03 141 ASP B C 1
ATOM 2385 O O . ASP B 1 143 ? 38.910 62.053 123.119 1.00 129.46 141 ASP B O 1
ATOM 2390 N N . GLN B 1 144 ? 36.666 61.907 123.244 1.00 118.82 142 GLN B N 1
ATOM 2391 C CA . GLN B 1 144 ? 36.670 61.416 124.621 1.00 115.46 142 GLN B CA 1
ATOM 2392 C C . GLN B 1 144 ? 36.604 59.887 124.800 1.00 104.86 142 GLN B C 1
ATOM 2393 O O . GLN B 1 144 ? 36.611 59.403 125.935 1.00 102.64 142 GLN B O 1
ATOM 2399 N N . ALA B 1 145 ? 36.558 59.150 123.684 1.00 97.92 143 ALA B N 1
ATOM 2400 C CA . ALA B 1 145 ? 36.377 57.683 123.665 1.00 89.91 143 ALA B CA 1
ATOM 2401 C C . ALA B 1 145 ? 35.043 57.245 124.259 1.00 87.02 143 ALA B C 1
ATOM 2402 O O . ALA B 1 145 ? 34.956 56.204 124.913 1.00 85.82 143 ALA B O 1
ATOM 2404 N N . GLU B 1 146 ? 34.009 58.042 124.028 1.00 86.02 144 GLU B N 1
ATOM 2405 C CA . GLU B 1 146 ? 32.693 57.758 124.577 1.00 85.10 144 GLU B CA 1
ATOM 2406 C C . GLU B 1 146 ? 32.137 56.443 124.045 1.00 74.63 144 GLU B C 1
ATOM 2407 O O . GLU B 1 146 ? 31.492 55.692 124.776 1.00 77.25 144 GLU B O 1
ATOM 2413 N N . PHE B 1 147 ? 32.375 56.178 122.765 1.00 60.41 145 PHE B N 1
ATOM 2414 C CA . PHE B 1 147 ? 31.714 55.068 122.085 1.00 51.12 145 PHE B CA 1
ATOM 2415 C C . PHE B 1 147 ? 32.462 53.736 122.092 1.00 47.55 145 PHE B C 1
ATOM 2416 O O . PHE B 1 147 ? 32.213 52.863 121.268 1.00 43.72 145 PHE B O 1
ATOM 2432 N N . SER B 1 149 ? 32.370 51.054 123.563 1.00 48.18 147 SER B N 1
ATOM 2433 C CA . SER B 1 149 ? 31.630 49.793 123.635 1.00 48.26 147 SER B CA 1
ATOM 2434 C C . SER B 1 149 ? 31.248 49.142 122.275 1.00 42.58 147 SER B C 1
ATOM 2435 O O . SER B 1 149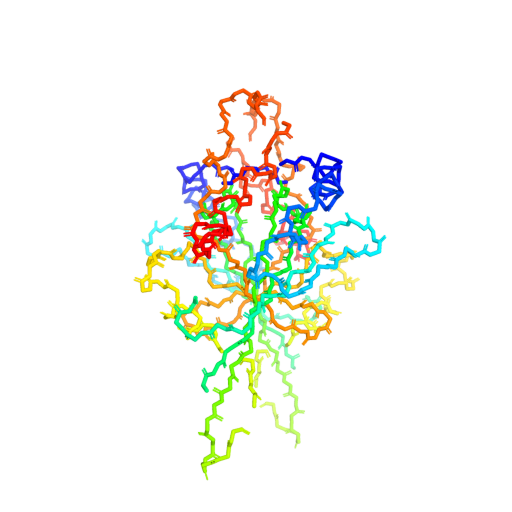 ? 31.068 47.918 122.195 1.00 41.54 147 SER B O 1
ATOM 2438 N N . THR B 1 150 ? 31.044 49.976 121.255 1.00 40.75 148 THR B N 1
ATOM 2439 C CA . THR B 1 150 ? 30.734 49.535 119.890 1.00 41.04 148 THR B CA 1
ATOM 2440 C C . THR B 1 150 ? 31.922 49.570 118.937 1.00 42.13 148 THR B C 1
ATOM 2441 O O . THR B 1 150 ? 31.742 49.470 117.723 1.00 42.83 148 THR B O 1
ATOM 2445 N N . TYR B 1 151 ? 33.111 49.812 119.468 1.00 43.03 149 TYR B N 1
ATOM 2446 C CA . TYR B 1 151 ? 34.298 49.936 118.639 1.00 42.77 149 TYR B CA 1
ATOM 2447 C C . TYR B 1 151 ? 34.403 48.804 117.620 1.00 41.70 149 TYR B C 1
ATOM 2448 O O . TYR B 1 151 ? 34.512 49.038 116.415 1.00 41.54 149 TYR B O 1
ATOM 2457 N N . LEU B 1 152 ? 34.385 47.575 118.101 1.00 41.04 150 LEU B N 1
ATOM 2458 C CA . LEU B 1 152 ? 34.631 46.463 117.207 1.00 42.45 150 LEU B CA 1
ATOM 2459 C C . LEU B 1 152 ? 33.562 46.359 116.139 1.00 44.44 150 LEU B C 1
ATOM 2460 O O . LEU B 1 152 ? 33.858 46.113 114.966 1.00 47.59 150 LEU B O 1
ATOM 2465 N N . ARG B 1 153 ? 32.319 46.572 116.536 1.00 43.50 151 ARG B N 1
ATOM 2466 C CA . ARG B 1 153 ? 31.228 46.419 115.597 1.00 41.91 151 ARG B CA 1
ATOM 2467 C C . ARG B 1 153 ? 31.366 47.425 114.465 1.00 42.92 151 ARG B C 1
ATOM 2468 O O . ARG B 1 153 ? 31.249 47.083 113.279 1.00 42.61 151 ARG B O 1
ATOM 2476 N N . ARG B 1 154 ? 31.639 48.669 114.833 1.00 42.91 152 ARG B N 1
ATOM 2477 C CA . ARG B 1 154 ? 31.791 49.713 113.830 1.00 39.71 152 ARG B CA 1
ATOM 2478 C C . ARG B 1 154 ? 33.037 49.467 112.995 1.00 39.27 152 ARG B C 1
ATOM 2479 O O . ARG B 1 154 ? 33.021 49.684 111.779 1.00 36.77 152 ARG B O 1
ATOM 2487 N N . TRP B 1 155 ? 34.094 48.976 113.642 1.00 39.02 153 TRP B N 1
ATOM 2488 C CA . TRP B 1 155 ? 35.319 48.625 112.932 1.00 38.01 153 TRP B CA 1
ATOM 2489 C C . TRP B 1 155 ? 35.007 47.584 111.838 1.00 40.77 153 TRP B C 1
ATOM 2490 O O . TRP B 1 155 ? 35.475 47.708 110.716 1.00 42.10 153 TRP B O 1
ATOM 2501 N N . VAL B 1 156 ? 34.196 46.583 112.166 1.00 40.77 154 VAL B N 1
ATOM 2502 C CA . VAL B 1 156 ? 33.768 45.598 111.187 1.00 41.04 154 VAL B CA 1
ATOM 2503 C C . VAL B 1 156 ? 33.104 46.237 109.970 1.00 44.97 154 VAL B C 1
ATOM 2504 O O . VAL B 1 156 ? 33.399 45.866 108.835 1.00 51.11 154 VAL B O 1
ATOM 2508 N N . SER B 1 157 ? 32.239 47.216 110.204 1.00 43.67 155 SER B N 1
ATOM 2509 C CA . SER B 1 157 ? 31.536 47.880 109.114 1.00 44.72 155 SER B CA 1
ATOM 2510 C C . SER B 1 157 ? 32.506 48.590 108.172 1.00 45.95 155 SER B C 1
ATOM 2511 O O . SER B 1 157 ? 32.324 48.577 106.955 1.00 51.95 155 SER B O 1
ATOM 2514 N N . ILE B 1 158 ? 33.532 49.213 108.743 1.00 40.75 156 ILE B N 1
ATOM 2515 C CA . ILE B 1 158 ? 34.466 49.995 107.982 1.00 42.02 156 ILE B CA 1
ATOM 2516 C C . ILE B 1 158 ? 35.478 49.084 107.265 1.00 48.01 156 ILE B C 1
ATOM 2517 O O . ILE B 1 158 ? 35.813 49.296 106.097 1.00 50.47 156 ILE B O 1
ATOM 2522 N N . PHE B 1 159 ? 35.982 48.082 107.969 1.00 46.22 157 PHE B N 1
ATOM 2523 C CA . PHE B 1 159 ? 37.094 47.326 107.434 1.00 46.78 157 PHE B CA 1
ATOM 2524 C C . PHE B 1 159 ? 36.668 46.089 106.685 1.00 46.40 157 PHE B C 1
ATOM 2525 O O . PHE B 1 159 ? 37.458 45.514 105.940 1.00 48.65 157 PHE B O 1
ATOM 2533 N N . ILE B 1 160 ? 35.407 45.705 106.823 1.00 43.92 158 ILE B N 1
ATOM 2534 C CA . ILE B 1 160 ? 34.950 44.490 106.149 1.00 42.93 158 ILE B CA 1
ATOM 2535 C C . ILE B 1 160 ? 33.752 44.756 105.228 1.00 45.48 158 ILE B C 1
ATOM 2536 O O . ILE B 1 160 ? 33.848 44.631 104.001 1.00 48.71 158 ILE B O 1
ATOM 2541 N N . PHE B 1 161 ? 32.631 45.143 105.819 1.00 42.75 159 PHE B N 1
ATOM 2542 C CA . PHE B 1 161 ? 31.421 45.439 105.050 1.00 43.07 159 PHE B CA 1
ATOM 2543 C C . PHE B 1 161 ? 31.604 46.484 103.951 1.00 40.59 159 PHE B C 1
ATOM 2544 O O . PHE B 1 161 ? 30.923 46.450 102.953 1.00 43.56 159 PHE B O 1
ATOM 2552 N N . SER B 1 162 ? 32.527 47.409 104.131 1.00 41.01 160 SER B N 1
ATOM 2553 C CA . SER B 1 162 ? 32.687 48.477 103.160 1.00 47.56 160 SER B CA 1
ATOM 2554 C C . SER B 1 162 ? 33.117 47.962 101.790 1.00 52.92 160 SER B C 1
ATOM 2555 O O . SER B 1 162 ? 32.744 48.525 100.773 1.00 60.96 160 SER B O 1
ATOM 2558 N N . TRP B 1 163 ? 33.991 46.968 101.755 1.00 52.50 161 TRP B N 1
ATOM 2559 C CA . TRP B 1 163 ? 34.374 46.385 100.479 1.00 52.96 161 TRP B CA 1
ATOM 2560 C C . TRP B 1 163 ? 33.732 45.040 100.122 1.00 56.83 161 TRP B C 1
ATOM 2561 O O . TRP B 1 163 ? 33.767 44.626 98.967 1.00 61.83 161 TRP B O 1
ATOM 2572 N N . LEU B 1 164 ? 33.132 44.366 101.096 1.00 55.76 162 LEU B N 1
ATOM 2573 C CA . LEU B 1 164 ? 32.304 43.196 100.808 1.00 59.13 162 LEU B CA 1
ATOM 2574 C C . LEU B 1 164 ? 30.935 43.520 101.349 1.00 71.29 162 LEU B C 1
ATOM 2575 O O . LEU B 1 164 ? 30.739 43.531 102.562 1.00 77.44 162 LEU B O 1
ATOM 2580 N N . GLY B 1 165 ? 29.968 43.764 100.488 1.00 75.70 163 GLY B N 1
ATOM 2581 C CA . GLY B 1 165 ? 28.699 44.237 100.993 1.00 79.39 163 GLY B CA 1
ATOM 2582 C C . GLY B 1 165 ? 28.026 43.194 101.858 1.00 83.48 163 GLY B C 1
ATOM 2583 O O . GLY B 1 165 ? 28.169 41.995 101.614 1.00 89.37 163 GLY B O 1
ATOM 2584 N N . TYR B 1 166 ? 27.303 43.638 102.878 1.00 81.28 164 TYR B N 1
ATOM 2585 C CA . TYR B 1 166 ? 26.475 42.716 103.619 1.00 81.94 164 TYR B CA 1
ATOM 2586 C C . TYR B 1 166 ? 25.427 42.151 102.656 1.00 90.96 164 TYR B C 1
ATOM 2587 O O . TYR B 1 166 ? 25.042 40.989 102.752 1.00 93.69 164 TYR B O 1
ATOM 2596 N N . GLU B 1 167 ? 24.993 42.989 101.718 1.00 97.02 165 GLU B N 1
ATOM 2597 C CA . GLU B 1 167 ? 23.923 42.649 100.792 1.00 106.00 165 GLU B CA 1
ATOM 2598 C C . GLU B 1 167 ? 24.469 42.413 99.386 1.00 110.40 165 GLU B C 1
ATOM 2599 O O . GLU B 1 167 ? 25.217 43.237 98.856 1.00 109.94 165 GLU B O 1
#

Sequence (306 aa):
GSIPYQEWHSQLQSLYDSQIFHNWALCQDVHLNDEKDGLLLRLIPTRQLLLNHIELYLTYSKVYNEPLLLLRIWEEKSIDGIPTKLLPTDIESLLDVQGKFQLGLDTIINLEGSVWYSFHPCDTSCIVGDQAEFSTYLRRWVSIFIFSWLGYEGSIPYQEWHSQLQSLYDSQIFHNWALCQDVHLNDEKDGLLLRLIPTRQLLLNHIELYLTYSKVYNEPLLLLRIWEEKSIDGIPTKLLPTDIESLLDVQGKFQLGLDTIINLEGSVWYSFHPCDTSCIVGDQAEFSTYLRRWVSIFIFSWLGYE

Nearest PDB structures (foldseek):
  4ebr-assembly1_B  TM=1.002E+00  e=5.756E-30  Saccharomyces cerevisiae S288C
  4gsk-assembly1_Y  TM=7.984E-01  e=8.598E-16  Saccharomyces cerevisiae S288C
  4gsk-assembly1_Z  TM=8.095E-01  e=5.570E-15  Saccharomyces cerevisiae S288C
  8j1g-assembly1_B  TM=4.711E-01  e=1.252E+00  Pseudomonas veronii
  5yqq-assembly1_A  TM=3.767E-01  e=2.245E+00  Saccharomyces cerevisiae S288C

Secondary structure (DSSP, 8-state):
----HHHHHHHHHHHHHTTTTTT-TTEEEEEE-TTS--EEEEE--BS----EEEEEEEEEETTTTEEEEEEEEEE---BTTB--B--HHHHHHHHTTTT----SSEEEEEETTEEEEE--SS-GGGS--TT----TTHHHHHIIIIIHHH---/----HHHHHHHHHHHHHHTTTTT-SSEEEEEE-TTSS-EEEEEPPBS----EEEEEEEEEETTTTEEEEEEEEEE---BTTB--B--HHHHHHHHHTSS----SSEEEEEETTEEEEEP-SS-GGGS--SS-----HHHHHHIIIIITTS---

Solvent-accessible surface area: 16002 Å² total

InterPro domains:
  IPR007135 Ubiquitin-like-conjugating enzyme Atg3/Atg10 [PF03987] (39-157)
  IPR016524 Ubiquitin-like-conjugating enzyme Atg10 [PIRSF007802] (1-167)

Organism: Saccharomyces cerevisiae (strain ATCC 204508 / S288c) (NCBI:txid559292)

Foldseek 3Di:
DAAAQVLQLVVLVVVVVVCLQVPFPQFPDWDQPPSSAKIKTWGHWDDLLCTKIKIWIWHADPPVRHIWTWIWMWHWDQDPNRITDIDVVVVQVSQCVVDHAFDDDFDWDADVRDITTTGHRDDLPVQADDVGPDSCRVVVVCVVRPCSSNPGD/DAAAQVLQLVVLVVVVVVCLLVPQPQWDDKDADPSSQKMKTKGDWDVLLCTKIKIWIWHADPVVRHIWIWIKMWHWDQDVNRITDIDVVVVQVSFVVPLNAFDDDWDWDADPNDTTTTGDSDDLCVQADDVRPDSCSVVVVCCVRPCVRNPSD